Protein AF-A0A1F2X0T2-F1 (afdb_monomer)

pLDDT: mean 80.67, std 23.3, range [26.45, 98.81]

Sequence (272 aa):
MSLKKNIINKIPLIFIAILSIMTLLSLLFFAGCARGEATEEQPVISEQEDEEEITEEEPAEDEDEDKITGMEITGNINLLSGLEISDTVKNSRPLAIMVENSPDSRPQSGLIYADIVYEVVDEGGVTRYVVVYSSHEAEIIGPVRSARIYYAEIARGFDPIYTFWGTYPEGYDAIKTMDMDLLDGNSDAYVPYTSSGWRDTSRSNITEHTAFMSTFKLREDASKFEYSLEGGQSPLRFKIDAVDSDRGGISDIVINFSHDTYRADFEYDRAN

Secondary structure (DSSP, 8-state):
---PPP------HHHHHHHHHHHHHHGGGS-----------PPP------------PPPP--TTSSTTS-----S-B-TTT-SB--TTTTTBPPEEEEEE--GGGPSPBSGGG-SEEEEEE-GGG-EEEEEEESS---SSBBSB----HHHHHHHHTT--EEEES---HHHHHHHTTS--EEEESS-SSSS-B-TT-EE-TTS-SSGGG-EEB-HHHHHHHHHHTT--SB----PPP--PPPPTTTS-S--EEEEE-SSGGGEEEEE--TT-

Mean predicted aligned error: 14.36 Å

Foldseek 3Di:
DDDDDDDDDDDPPVVVVVVVVVVVVVVVVPPDDDDDDDDDDDDDDDDDDDDDDDDDDDDDPPPPPPVQPPDDPPALAALLQRDHADPVLSFFQKEWFKAADFLLLPPWFDQVQFSDWDWDADPPLGTIIGTIHRRGWGQKGHPFAEDALVSLVVVVLQLHAYEGAYYDPVRLVNSVPSPHNYEYCHDPPRHQYQPQWDFDCVSDVPRRSGIMGTRVSVLVSCVVVVHDRGDRRPGDDDDDDDDPVPDDPDFKDWDDRGDPSPIDIDGHDPVD

Nearest PDB structures (foldseek):
  2psb-assembly1_A  TM=8.371E-01  e=3.254E-15  Bacillus subtilis
  3wlf-assembly1_D  TM=5.546E-01  e=2.457E+00  Candida parapsilosis

Solvent-accessible surface area (backbone atoms only — not comparable to full-atom values): 16902 Å² total; per-residue (Å²): 140,82,81,91,82,84,85,77,85,76,76,57,70,66,60,58,51,52,52,54,50,57,57,56,57,64,63,66,76,78,77,80,89,80,91,74,92,76,84,83,80,76,86,80,84,76,91,73,92,74,95,74,87,83,76,87,75,80,78,79,79,80,88,70,81,72,81,84,73,80,73,78,85,83,72,48,60,36,46,75,68,69,42,81,41,56,81,90,35,68,54,35,29,20,36,26,35,27,26,58,54,51,73,88,43,59,81,62,41,41,67,92,39,41,60,44,77,46,80,43,79,45,87,94,51,43,45,33,32,47,35,30,27,46,73,43,75,27,81,45,34,24,21,31,22,53,57,48,67,70,57,50,57,61,42,53,67,40,52,24,47,37,34,29,37,40,59,55,75,70,45,52,63,54,54,73,71,66,81,64,51,58,34,22,54,63,48,66,87,85,48,53,54,36,83,62,43,49,72,46,64,90,74,30,93,51,72,78,44,15,28,33,36,26,51,65,48,49,53,57,48,38,50,77,71,70,47,74,62,56,48,40,74,60,68,61,90,80,79,80,82,72,55,81,89,74,52,76,90,80,48,65,52,74,46,77,78,60,47,80,86,51,50,44,78,46,73,62,64,89,92,113

Radius of gyration: 29.57 Å; Cα contacts (8 Å, |Δi|>4): 405; chains: 1; bounding box: 103×54×81 Å

Structure (mmCIF, N/CA/C/O backbone):
data_AF-A0A1F2X0T2-F1
#
_entry.id   AF-A0A1F2X0T2-F1
#
loop_
_atom_site.group_PDB
_atom_site.id
_atom_site.type_symbol
_atom_site.label_atom_id
_atom_site.label_alt_id
_atom_site.label_comp_id
_atom_site.label_asym_id
_atom_site.label_entity_id
_atom_site.label_seq_id
_atom_site.pdbx_PDB_ins_code
_atom_site.Cartn_x
_atom_site.Cartn_y
_atom_site.Cartn_z
_atom_site.occupancy
_atom_site.B_iso_or_equiv
_atom_site.auth_seq_id
_atom_site.auth_comp_id
_atom_site.auth_asym_id
_atom_site.auth_atom_id
_atom_site.pdbx_PDB_model_num
ATOM 1 N N . MET A 1 1 ? 44.930 -24.890 -58.082 1.00 43.84 1 MET A N 1
ATOM 2 C CA . MET A 1 1 ? 44.372 -24.050 -57.000 1.00 43.84 1 MET A CA 1
ATOM 3 C C . MET A 1 1 ? 42.856 -24.193 -57.074 1.00 43.84 1 MET A C 1
ATOM 5 O O . MET A 1 1 ? 42.260 -23.718 -58.028 1.00 43.84 1 MET A O 1
ATOM 9 N N . SER A 1 2 ? 42.287 -25.048 -56.221 1.00 39.19 2 SER A N 1
ATOM 10 C CA . SER A 1 2 ? 41.036 -25.783 -56.471 1.00 39.19 2 SER A CA 1
ATOM 11 C C . SER A 1 2 ? 39.889 -25.341 -55.549 1.00 39.19 2 SER A C 1
ATOM 13 O O . SER A 1 2 ? 40.045 -25.373 -54.335 1.00 39.19 2 SER A O 1
ATOM 15 N N . LEU A 1 3 ? 38.769 -24.968 -56.186 1.00 41.25 3 LEU A N 1
ATOM 16 C CA . LEU A 1 3 ? 37.349 -25.169 -55.835 1.00 41.25 3 LEU A CA 1
ATOM 17 C C . LEU A 1 3 ? 36.799 -24.713 -54.459 1.00 41.25 3 LEU A C 1
ATOM 19 O O . LEU A 1 3 ? 36.962 -25.372 -53.436 1.00 41.25 3 LEU A O 1
ATOM 23 N N . LYS A 1 4 ? 35.971 -23.651 -54.497 1.00 49.62 4 LYS A N 1
ATOM 24 C CA . LYS A 1 4 ? 34.949 -23.319 -53.484 1.00 49.62 4 LYS A CA 1
ATOM 25 C C . LYS A 1 4 ? 33.810 -24.355 -53.526 1.00 49.62 4 LYS A C 1
ATOM 27 O O . LYS A 1 4 ? 33.233 -24.583 -54.587 1.00 49.62 4 LYS A O 1
ATOM 32 N N . LYS A 1 5 ? 33.460 -24.946 -52.378 1.00 50.19 5 LYS A N 1
ATOM 33 C CA . LYS A 1 5 ? 32.256 -25.777 -52.187 1.00 50.19 5 LYS A CA 1
ATOM 34 C C . LYS A 1 5 ? 31.105 -24.912 -51.660 1.00 50.19 5 LYS A C 1
ATOM 36 O O . LYS A 1 5 ? 31.232 -24.311 -50.599 1.00 50.19 5 LYS A O 1
ATOM 41 N N . ASN A 1 6 ? 29.987 -24.902 -52.386 1.00 47.66 6 ASN A N 1
ATOM 42 C CA . ASN A 1 6 ? 28.695 -24.396 -51.921 1.00 47.66 6 ASN A CA 1
ATOM 43 C C . ASN A 1 6 ? 28.067 -25.414 -50.957 1.00 47.66 6 ASN A C 1
ATOM 45 O O . ASN A 1 6 ? 27.861 -26.569 -51.331 1.00 47.66 6 ASN A O 1
ATOM 49 N N . ILE A 1 7 ? 27.755 -24.988 -49.734 1.00 48.28 7 ILE A N 1
ATOM 50 C CA . ILE A 1 7 ? 26.991 -25.772 -48.757 1.00 48.28 7 ILE A CA 1
ATOM 51 C C . ILE A 1 7 ? 25.530 -25.333 -48.880 1.00 48.28 7 ILE A C 1
ATOM 53 O O . ILE A 1 7 ? 25.157 -24.252 -48.439 1.00 48.28 7 ILE A O 1
ATOM 57 N N . ILE A 1 8 ? 24.714 -26.163 -49.527 1.00 54.06 8 ILE A N 1
ATOM 58 C CA . ILE A 1 8 ? 23.254 -26.050 -49.510 1.00 54.06 8 ILE A CA 1
ATOM 59 C C . ILE A 1 8 ? 22.777 -26.868 -48.307 1.00 54.06 8 ILE A C 1
ATOM 61 O O . ILE A 1 8 ? 22.934 -28.091 -48.290 1.00 54.06 8 ILE A O 1
ATOM 65 N N . ASN A 1 9 ? 22.228 -26.194 -47.295 1.00 54.38 9 ASN A N 1
ATOM 66 C CA . ASN A 1 9 ? 21.614 -26.833 -46.134 1.00 54.38 9 ASN A CA 1
ATOM 67 C C . ASN A 1 9 ? 20.401 -27.656 -46.587 1.00 54.38 9 ASN A C 1
ATOM 69 O O . ASN A 1 9 ? 19.375 -27.111 -46.989 1.00 54.38 9 ASN A O 1
ATOM 73 N N . LYS A 1 10 ? 20.521 -28.984 -46.527 1.00 55.84 10 LYS A N 1
ATOM 74 C CA . LYS A 1 10 ? 19.389 -29.897 -46.692 1.00 55.84 10 LYS A CA 1
ATOM 75 C C . LYS A 1 10 ? 18.563 -29.861 -45.408 1.00 55.84 10 LYS A C 1
ATOM 77 O O . LYS A 1 10 ? 18.972 -30.434 -44.403 1.00 55.84 10 LYS A O 1
ATOM 82 N N . ILE A 1 11 ? 17.413 -29.193 -45.443 1.00 64.00 11 ILE A N 1
ATOM 83 C CA . ILE A 1 11 ? 16.387 -29.346 -44.405 1.00 64.00 11 ILE A CA 1
ATOM 84 C C . ILE A 1 11 ? 15.966 -30.827 -44.413 1.00 64.00 11 ILE A C 1
ATOM 86 O O . ILE A 1 11 ? 15.675 -31.361 -45.490 1.00 64.00 11 ILE A O 1
ATOM 90 N N . PRO A 1 12 ? 15.987 -31.532 -43.268 1.00 73.19 12 PRO A N 1
ATOM 91 C CA . PRO A 1 12 ? 15.666 -32.952 -43.243 1.00 73.19 12 PRO A CA 1
ATOM 92 C C . PRO A 1 12 ? 14.203 -33.147 -43.656 1.00 73.19 12 PRO A C 1
ATOM 94 O O . PRO A 1 12 ? 13.321 -32.479 -43.123 1.00 73.19 12 PRO A O 1
ATOM 97 N N . LEU A 1 13 ? 13.934 -34.078 -44.582 1.00 60.44 13 LEU A N 1
ATOM 98 C CA . LEU A 1 13 ? 12.580 -34.407 -45.071 1.00 60.44 13 LEU A CA 1
ATOM 99 C C . LEU A 1 13 ? 11.571 -34.663 -43.932 1.00 60.44 13 LEU A C 1
ATOM 101 O O . LEU A 1 13 ? 10.377 -34.433 -44.096 1.00 60.44 13 LEU A O 1
ATOM 105 N N . ILE A 1 14 ? 12.066 -35.091 -42.769 1.00 64.44 14 ILE A N 1
ATOM 106 C CA . ILE A 1 14 ? 11.301 -35.318 -41.539 1.00 64.44 14 ILE A CA 1
ATOM 107 C C . ILE A 1 14 ? 10.679 -34.014 -41.006 1.00 64.44 14 ILE A C 1
ATOM 109 O O . ILE A 1 14 ? 9.537 -34.025 -40.562 1.00 64.44 14 ILE A O 1
ATOM 113 N N . PHE A 1 15 ? 11.374 -32.877 -41.104 1.00 68.25 15 PHE A N 1
ATOM 114 C CA . PHE A 1 15 ? 10.861 -31.578 -40.647 1.00 68.25 15 PHE A CA 1
ATOM 115 C C . PHE A 1 15 ? 9.724 -31.060 -41.534 1.00 68.25 15 PHE A C 1
ATOM 117 O O . PHE A 1 15 ? 8.742 -30.524 -41.028 1.00 68.25 15 PHE A O 1
ATOM 124 N N . ILE A 1 16 ? 9.829 -31.269 -42.851 1.00 70.81 16 ILE A N 1
ATOM 125 C CA . ILE A 1 16 ? 8.767 -30.916 -43.803 1.00 70.81 16 ILE A CA 1
ATOM 126 C C . ILE A 1 16 ? 7.543 -31.807 -43.565 1.00 70.81 16 ILE A C 1
ATOM 128 O O . ILE A 1 16 ? 6.433 -31.289 -43.515 1.00 70.81 16 ILE A O 1
ATOM 132 N N . ALA A 1 17 ? 7.747 -33.108 -43.323 1.00 68.88 17 ALA A N 1
ATOM 133 C CA . ALA A 1 17 ? 6.671 -34.051 -43.017 1.00 68.88 17 ALA A CA 1
ATOM 134 C C . ALA A 1 17 ? 5.911 -33.687 -41.725 1.00 68.88 17 ALA A C 1
ATOM 136 O O . ALA A 1 17 ? 4.679 -33.690 -41.716 1.00 68.88 17 ALA A O 1
ATOM 137 N N . ILE A 1 18 ? 6.624 -33.307 -40.657 1.00 73.44 18 ILE A N 1
ATOM 138 C CA . ILE A 1 18 ? 6.021 -32.881 -39.381 1.00 73.44 18 ILE A CA 1
ATOM 139 C C . ILE A 1 18 ? 5.239 -31.570 -39.549 1.00 73.44 18 ILE A C 1
ATOM 141 O O . ILE A 1 18 ? 4.117 -31.460 -39.054 1.00 73.44 18 ILE A O 1
ATOM 145 N N . LEU A 1 19 ? 5.776 -30.606 -40.306 1.00 71.94 19 LEU A N 1
ATOM 146 C CA . LEU A 1 19 ? 5.095 -29.337 -40.578 1.00 71.94 19 LEU A CA 1
ATOM 147 C C . LEU A 1 19 ? 3.825 -29.536 -41.425 1.00 71.94 19 LEU A C 1
ATOM 149 O O . LEU A 1 19 ? 2.807 -28.891 -41.169 1.00 71.94 19 LEU A O 1
ATOM 153 N N . SER A 1 20 ? 3.844 -30.474 -42.381 1.00 67.31 20 SER A N 1
ATOM 154 C CA . SER A 1 20 ? 2.657 -30.850 -43.163 1.00 67.31 20 SER A CA 1
ATOM 155 C C . SER A 1 20 ? 1.602 -31.612 -42.350 1.00 67.31 20 SER A C 1
ATOM 157 O O . SER A 1 20 ? 0.415 -31.459 -42.612 1.00 67.31 20 SER A O 1
ATOM 159 N N . ILE A 1 21 ? 1.993 -32.387 -41.332 1.00 73.44 21 ILE A N 1
ATOM 160 C CA . ILE A 1 21 ? 1.041 -33.074 -40.441 1.00 73.44 21 ILE A CA 1
ATOM 161 C C . ILE A 1 21 ? 0.392 -32.079 -39.469 1.00 73.44 21 ILE A C 1
ATOM 163 O O . ILE A 1 21 ? -0.818 -32.131 -39.272 1.00 73.44 21 ILE A O 1
ATOM 167 N N . MET A 1 22 ? 1.156 -31.129 -38.915 1.00 69.12 22 MET A N 1
ATOM 168 C CA . MET A 1 22 ? 0.617 -30.093 -38.021 1.00 69.12 22 MET A CA 1
ATOM 169 C C . MET A 1 22 ? -0.342 -29.128 -38.733 1.00 69.12 22 MET A C 1
ATOM 171 O O . MET A 1 22 ? -1.340 -28.722 -38.145 1.00 69.12 22 MET A O 1
ATOM 175 N N . THR A 1 23 ? -0.086 -28.805 -40.005 1.00 64.62 23 THR A N 1
ATOM 176 C CA . THR A 1 23 ? -0.992 -27.973 -40.822 1.00 64.62 23 THR A CA 1
ATOM 177 C C . THR A 1 23 ? -2.239 -28.724 -41.295 1.00 64.62 23 THR A C 1
ATOM 179 O O . THR A 1 23 ? -3.288 -28.112 -41.465 1.00 64.62 23 THR A O 1
ATOM 182 N N . LEU A 1 24 ? -2.176 -30.051 -41.452 1.00 55.44 24 LEU A N 1
ATOM 183 C CA . LEU A 1 24 ? -3.356 -30.871 -41.748 1.00 55.44 24 LEU A CA 1
ATOM 184 C C . LEU A 1 24 ? -4.241 -31.087 -40.503 1.00 55.44 24 LEU A C 1
ATOM 186 O O . LEU A 1 24 ? -5.458 -31.198 -40.628 1.00 55.44 24 LEU A O 1
ATOM 190 N N . LEU A 1 25 ? -3.647 -31.093 -39.302 1.00 56.53 25 LEU A N 1
ATOM 191 C CA . LEU A 1 25 ? -4.368 -31.221 -38.029 1.00 56.53 25 LEU A CA 1
ATOM 192 C C . LEU A 1 25 ? -5.123 -29.938 -37.637 1.00 56.53 25 LEU A C 1
ATOM 194 O O . LEU A 1 25 ? -6.190 -30.022 -37.035 1.00 56.53 25 LEU A O 1
ATOM 198 N N . SER A 1 26 ? -4.620 -28.757 -38.012 1.00 54.53 26 SER A N 1
ATOM 199 C CA . SER A 1 26 ? -5.305 -27.477 -37.769 1.00 54.53 26 SER A CA 1
ATOM 200 C C . SER A 1 26 ? -6.502 -27.236 -38.700 1.00 54.53 26 SER A C 1
ATOM 202 O O . SER A 1 26 ? -7.411 -26.487 -38.348 1.00 54.53 26 SER A O 1
ATOM 204 N N . LEU A 1 27 ? -6.564 -27.920 -39.848 1.00 46.97 27 LEU A N 1
ATOM 205 C CA . LEU A 1 27 ? -7.701 -27.870 -40.779 1.00 46.97 27 LEU A CA 1
ATOM 206 C C . LEU A 1 27 ? -8.882 -28.766 -40.356 1.00 46.97 27 LEU A C 1
ATOM 208 O O . LEU A 1 27 ? -9.981 -28.615 -40.886 1.00 46.97 27 LEU A O 1
ATOM 212 N N . LEU A 1 28 ? -8.691 -29.657 -39.377 1.00 49.72 28 LEU A N 1
ATOM 213 C CA . LEU A 1 28 ? -9.733 -30.558 -38.864 1.00 49.72 28 LEU A CA 1
ATOM 214 C C . LEU A 1 28 ? -10.583 -29.954 -37.728 1.00 49.72 28 LEU A C 1
ATOM 216 O O . LEU A 1 28 ? -11.528 -30.598 -37.283 1.00 49.72 28 LEU A O 1
ATOM 220 N N . PHE A 1 29 ? -10.315 -28.712 -37.302 1.00 44.38 29 PHE A N 1
ATOM 221 C CA . PHE A 1 29 ? -11.111 -28.007 -36.281 1.00 44.38 29 PHE A CA 1
ATOM 222 C C . PHE A 1 29 ? -12.195 -27.064 -36.840 1.00 44.38 29 PHE A C 1
ATOM 224 O O . PHE A 1 29 ? -12.979 -26.528 -36.064 1.00 44.38 29 PHE A O 1
ATOM 231 N N . PHE A 1 30 ? -12.300 -26.891 -38.165 1.00 45.72 30 PHE A N 1
ATOM 232 C CA . PHE A 1 30 ? -13.285 -25.986 -38.792 1.00 45.72 30 PHE A CA 1
ATOM 233 C C . PHE A 1 30 ? -14.406 -26.682 -39.586 1.00 45.72 30 PHE A C 1
ATOM 235 O O . PHE A 1 30 ? -15.171 -26.021 -40.284 1.00 45.72 30 PHE A O 1
ATOM 242 N N . ALA A 1 31 ? -14.567 -28.002 -39.454 1.00 48.19 31 ALA A N 1
ATOM 243 C CA . ALA A 1 31 ? -15.664 -28.745 -40.077 1.00 48.19 31 ALA A CA 1
ATOM 244 C C . ALA A 1 31 ? -16.554 -29.410 -39.015 1.00 48.19 31 ALA A C 1
ATOM 246 O O . ALA A 1 31 ? -16.466 -30.607 -38.760 1.00 48.19 31 ALA A O 1
ATOM 247 N N . GLY A 1 32 ? -17.426 -28.605 -38.406 1.00 33.75 32 GLY A N 1
ATOM 248 C CA . GLY A 1 32 ? -18.469 -29.050 -37.484 1.00 33.75 32 GLY A CA 1
ATOM 249 C C . GLY A 1 32 ? -19.701 -28.154 -37.583 1.00 33.75 32 GLY A C 1
ATOM 250 O O . GLY A 1 32 ? -19.948 -27.338 -36.705 1.00 33.75 32 GLY A O 1
ATOM 251 N N . CYS A 1 33 ? -20.459 -28.275 -38.675 1.00 43.44 33 CYS A N 1
ATOM 252 C CA . CYS A 1 33 ? -21.804 -27.711 -38.784 1.00 43.44 33 CYS A CA 1
ATOM 253 C C . CYS A 1 33 ? -22.820 -28.616 -38.074 1.00 43.44 33 CYS A C 1
ATOM 255 O O . CYS A 1 33 ? -22.911 -29.791 -38.418 1.00 43.44 33 CYS A O 1
ATOM 257 N N . ALA A 1 34 ? -23.681 -28.051 -37.225 1.00 32.31 34 ALA A N 1
ATOM 258 C CA . ALA A 1 34 ? -25.088 -28.446 -37.159 1.00 32.31 34 ALA A CA 1
ATOM 259 C C . ALA A 1 34 ? -25.936 -27.290 -36.609 1.00 32.31 34 ALA A C 1
ATOM 261 O O . ALA A 1 34 ? -25.750 -26.804 -35.500 1.00 32.31 34 ALA A O 1
ATOM 262 N N . ARG A 1 35 ? -26.840 -26.852 -37.477 1.00 33.16 35 ARG A N 1
ATOM 263 C CA . ARG A 1 35 ? -27.834 -25.789 -37.369 1.00 33.16 35 ARG A CA 1
ATOM 264 C C . ARG A 1 35 ? -28.913 -26.196 -36.357 1.00 33.16 35 ARG A C 1
ATOM 266 O O . ARG A 1 35 ? -29.601 -27.184 -36.587 1.00 33.16 35 ARG A O 1
ATOM 273 N N . GLY A 1 36 ? -29.050 -25.442 -35.270 1.00 29.22 36 GLY A N 1
ATOM 274 C CA . GLY A 1 36 ? -30.227 -25.453 -34.403 1.00 29.22 36 GLY A CA 1
ATOM 275 C C . GLY A 1 36 ? -30.922 -24.105 -34.541 1.00 29.22 36 GLY A C 1
ATOM 276 O O . GLY A 1 36 ? -30.330 -23.082 -34.210 1.00 29.22 36 GLY A O 1
ATOM 277 N N . GLU A 1 37 ? -32.126 -24.096 -35.107 1.00 32.06 37 GLU A N 1
ATOM 278 C CA . GLU A 1 37 ? -33.008 -22.929 -35.092 1.00 32.06 37 GLU A CA 1
ATOM 279 C C . GLU A 1 37 ? -33.404 -22.645 -33.639 1.00 32.06 37 GLU A C 1
ATOM 281 O O . GLU A 1 37 ? -34.042 -23.475 -32.994 1.00 32.06 37 GLU A O 1
ATOM 286 N N . ALA A 1 38 ? -32.989 -21.491 -33.122 1.00 29.42 38 ALA A N 1
ATOM 287 C CA . ALA A 1 38 ? -33.529 -20.914 -31.903 1.00 29.42 38 ALA A CA 1
ATOM 288 C C . ALA A 1 38 ? -34.491 -19.803 -32.327 1.00 29.42 38 ALA A C 1
ATOM 290 O O . ALA A 1 38 ? -34.088 -18.808 -32.927 1.00 29.42 38 ALA A O 1
ATOM 291 N N . THR A 1 39 ? -35.774 -20.039 -32.086 1.00 26.45 39 THR A N 1
ATOM 292 C CA . THR A 1 39 ? -36.869 -19.097 -32.285 1.00 26.45 39 THR A CA 1
ATOM 293 C C . THR A 1 39 ? -36.665 -17.898 -31.356 1.00 26.45 39 THR A C 1
ATOM 295 O O . THR A 1 39 ? -36.673 -18.059 -30.138 1.00 26.45 39 THR A O 1
ATOM 298 N N . GLU A 1 40 ? -36.464 -16.704 -31.914 1.00 35.91 40 GLU A N 1
ATOM 299 C CA . GLU A 1 40 ? -36.608 -15.449 -31.171 1.00 35.91 40 GLU A CA 1
ATOM 300 C C . GLU A 1 40 ? -38.105 -15.163 -31.003 1.00 35.91 40 GLU A C 1
ATOM 302 O O . GLU A 1 40 ? -38.780 -14.752 -31.947 1.00 35.91 40 GLU A O 1
ATOM 307 N N . GLU A 1 41 ? -38.637 -15.390 -29.804 1.00 31.42 41 GLU A N 1
ATOM 308 C CA . GLU A 1 41 ? -39.898 -14.781 -29.385 1.00 31.42 41 GLU A CA 1
ATOM 309 C C . GLU A 1 41 ? -39.585 -13.429 -28.734 1.00 31.42 41 GLU A C 1
ATOM 311 O O . GLU A 1 41 ? -39.069 -13.352 -27.619 1.00 31.42 41 GLU A O 1
ATOM 316 N N . GLN A 1 42 ? -39.885 -12.345 -29.451 1.00 36.91 42 GLN A N 1
ATOM 317 C CA . GLN A 1 42 ? -40.064 -11.029 -28.841 1.00 36.91 42 GLN A CA 1
ATOM 318 C C . GLN A 1 42 ? -41.382 -11.027 -28.053 1.00 36.91 42 GLN A C 1
ATOM 320 O O . GLN A 1 42 ? -42.406 -11.424 -28.618 1.00 36.91 42 GLN A O 1
ATOM 325 N N . PRO A 1 43 ? -41.426 -10.537 -26.802 1.00 29.69 43 PRO A N 1
ATOM 326 C CA . PRO A 1 43 ? -42.699 -10.312 -26.148 1.00 29.69 43 PRO A CA 1
ATOM 327 C C . PRO A 1 43 ? -43.336 -9.043 -26.727 1.00 29.69 43 PRO A C 1
ATOM 329 O O . PRO A 1 43 ? -42.789 -7.942 -26.646 1.00 29.69 43 PRO A O 1
ATOM 332 N N . VAL A 1 44 ? -44.507 -9.226 -27.332 1.00 31.42 44 VAL A N 1
ATOM 333 C CA . VAL A 1 44 ? -45.449 -8.163 -27.690 1.00 31.42 44 VAL A CA 1
ATOM 334 C C . VAL A 1 44 ? -46.087 -7.664 -26.396 1.00 31.42 44 VAL A C 1
ATOM 336 O O . VAL A 1 44 ? -46.760 -8.428 -25.708 1.00 31.42 44 VAL A O 1
ATOM 339 N N . ILE A 1 45 ? -45.881 -6.391 -26.062 1.00 29.30 45 ILE A N 1
ATOM 340 C CA . ILE A 1 45 ? -46.630 -5.718 -24.997 1.00 29.30 45 ILE A CA 1
ATOM 341 C C . ILE A 1 45 ? -47.950 -5.243 -25.611 1.00 29.30 45 ILE A C 1
ATOM 343 O O . ILE A 1 45 ? -47.957 -4.403 -26.510 1.00 29.30 45 ILE A O 1
ATOM 347 N N . SER A 1 46 ? -49.058 -5.829 -25.157 1.00 30.17 46 SER A N 1
ATOM 348 C CA . SER A 1 46 ? -50.409 -5.325 -25.393 1.00 30.17 46 SER A CA 1
ATOM 349 C C . SER A 1 46 ? -50.743 -4.280 -24.334 1.00 30.17 46 SER A C 1
ATOM 351 O O . SER A 1 46 ? -50.718 -4.589 -23.143 1.00 30.17 46 SER A O 1
ATOM 353 N N . GLU A 1 47 ? -51.083 -3.069 -24.759 1.00 36.78 47 GLU A N 1
ATOM 354 C CA . GLU A 1 47 ? -51.715 -2.074 -23.895 1.00 36.78 47 GLU A CA 1
ATOM 355 C C . GLU A 1 47 ? -53.144 -2.540 -23.574 1.00 36.78 47 GLU A C 1
ATOM 357 O O . GLU A 1 47 ? -53.999 -2.621 -24.459 1.00 36.78 47 GLU A O 1
ATOM 362 N N . GLN A 1 48 ? -53.390 -2.885 -22.311 1.00 29.95 48 GLN A N 1
ATOM 363 C CA . GLN A 1 48 ? -54.722 -2.859 -21.718 1.00 29.95 48 GLN A CA 1
ATOM 364 C C . GLN A 1 48 ? -54.688 -1.827 -20.593 1.00 29.95 48 GLN A C 1
ATOM 366 O O . GLN A 1 48 ? -53.957 -1.983 -19.618 1.00 29.95 48 GLN A O 1
ATOM 371 N N . GLU A 1 49 ? -55.440 -0.748 -20.795 1.00 38.84 49 GLU A N 1
ATOM 372 C CA . GLU A 1 49 ? -55.863 0.166 -19.740 1.00 38.84 49 GLU A CA 1
ATOM 373 C C . GLU A 1 49 ? -56.873 -0.577 -18.863 1.00 38.84 49 GLU A C 1
ATOM 375 O O . GLU A 1 49 ? -57.972 -0.882 -19.321 1.00 38.84 49 GLU A O 1
ATOM 380 N N . ASP A 1 50 ? -56.496 -0.854 -17.618 1.00 29.80 50 ASP A N 1
ATOM 381 C CA . ASP A 1 50 ? -57.443 -1.099 -16.538 1.00 29.80 50 ASP A CA 1
ATOM 382 C C . ASP A 1 50 ? -57.205 -0.009 -15.485 1.00 29.80 50 ASP A C 1
ATOM 384 O O . ASP A 1 50 ? -56.146 0.078 -14.860 1.00 29.80 50 ASP A O 1
ATOM 388 N N . GLU A 1 51 ? -58.187 0.886 -15.372 1.00 43.12 51 GLU A N 1
ATOM 389 C CA . GLU A 1 51 ? -58.309 1.866 -14.298 1.00 43.12 51 GLU A CA 1
ATOM 390 C C . GLU A 1 51 ? -58.565 1.118 -12.981 1.00 43.12 51 GLU A C 1
ATOM 392 O O . GLU A 1 51 ? -59.655 0.583 -12.776 1.00 43.12 51 GLU A O 1
ATOM 397 N N . GLU A 1 52 ? -57.591 1.117 -12.068 1.00 33.97 52 GLU A N 1
ATOM 398 C CA . GLU A 1 52 ? -57.842 0.844 -10.651 1.00 33.97 52 GLU A CA 1
ATOM 399 C C . GLU A 1 52 ? -57.490 2.062 -9.787 1.00 33.97 52 GLU A C 1
ATOM 401 O O . GLU A 1 52 ? -56.466 2.730 -9.931 1.00 33.97 52 GLU A O 1
ATOM 406 N N . GLU A 1 53 ? -58.451 2.356 -8.923 1.00 35.47 53 GLU A N 1
ATOM 407 C CA . GLU A 1 53 ? -58.628 3.490 -8.030 1.00 35.47 53 GLU A CA 1
ATOM 408 C C . GLU A 1 53 ? -57.496 3.588 -6.990 1.00 35.47 53 GLU A C 1
ATOM 410 O O . GLU A 1 53 ? -57.305 2.695 -6.166 1.00 35.47 53 GLU A O 1
ATOM 415 N N . ILE A 1 54 ? -56.741 4.692 -7.016 1.00 29.72 54 ILE A N 1
ATOM 416 C CA . ILE A 1 54 ? -55.698 4.994 -6.027 1.00 29.72 54 ILE A CA 1
ATOM 417 C C . ILE A 1 54 ? -56.375 5.512 -4.752 1.00 29.72 54 ILE A C 1
ATOM 419 O O . ILE A 1 54 ? -56.801 6.664 -4.686 1.00 29.72 54 ILE A O 1
ATOM 423 N N . THR A 1 55 ? -56.444 4.675 -3.720 1.00 31.77 55 THR A N 1
ATOM 424 C CA . THR A 1 55 ? -56.526 5.144 -2.332 1.00 31.77 55 THR A CA 1
ATOM 425 C C . THR A 1 55 ? -55.162 5.690 -1.917 1.00 31.77 55 THR A C 1
ATOM 427 O O . THR A 1 55 ? -54.191 4.939 -1.856 1.00 31.77 55 THR A O 1
ATOM 430 N N . GLU A 1 56 ? -55.089 6.997 -1.655 1.00 36.81 56 GLU A N 1
ATOM 431 C CA . GLU A 1 56 ? -53.946 7.652 -1.008 1.00 36.81 56 GLU A CA 1
ATOM 432 C C . GLU A 1 56 ? -53.735 7.052 0.392 1.00 36.81 56 GLU A C 1
ATOM 434 O O . GLU A 1 56 ? -54.501 7.326 1.317 1.00 36.81 56 GLU A O 1
ATOM 439 N N . GLU A 1 57 ? -52.697 6.232 0.557 1.00 41.28 57 GLU A N 1
ATOM 440 C CA . GLU A 1 57 ? -52.073 6.026 1.863 1.00 41.28 57 GLU A CA 1
ATOM 441 C C . GLU A 1 57 ? -51.011 7.117 2.048 1.00 41.28 57 GLU A C 1
ATOM 443 O O . GLU A 1 57 ? -50.101 7.265 1.228 1.00 41.28 57 GLU A O 1
ATOM 448 N N . GLU A 1 58 ? -51.167 7.921 3.104 1.00 42.34 58 GLU A N 1
ATOM 449 C CA . GLU A 1 58 ? -50.168 8.907 3.520 1.00 42.34 58 GLU A CA 1
ATOM 450 C C . GLU A 1 58 ? -48.820 8.217 3.789 1.00 42.34 58 GLU A C 1
ATOM 452 O O . GLU A 1 58 ? -48.791 7.147 4.407 1.00 42.34 58 GLU A O 1
ATOM 457 N N . PRO A 1 59 ? -47.690 8.813 3.373 1.00 36.16 59 PRO A N 1
ATOM 458 C CA . PRO A 1 59 ? -46.388 8.275 3.718 1.00 36.16 59 PRO A CA 1
ATOM 459 C C . PRO A 1 59 ? -46.178 8.436 5.226 1.00 36.16 59 PRO A C 1
ATOM 461 O O . PRO A 1 59 ? -46.302 9.533 5.770 1.00 36.16 59 PRO A O 1
ATOM 464 N N . ALA A 1 60 ? -45.855 7.332 5.898 1.00 38.75 60 ALA A N 1
ATOM 465 C CA . ALA A 1 60 ? -45.322 7.377 7.249 1.00 38.75 60 ALA A CA 1
ATOM 466 C C . ALA A 1 60 ? -44.037 8.217 7.232 1.00 38.75 60 ALA A C 1
ATOM 468 O O . ALA A 1 60 ? -43.106 7.919 6.485 1.00 38.75 60 ALA A O 1
ATOM 469 N N . GLU A 1 61 ? -44.020 9.291 8.018 1.00 36.62 61 GLU A N 1
ATOM 470 C CA . GLU A 1 61 ? -42.837 10.112 8.247 1.00 36.62 61 GLU A CA 1
ATOM 471 C C . GLU A 1 61 ? -41.739 9.246 8.887 1.00 36.62 61 GLU A C 1
ATOM 473 O O . GLU A 1 61 ? -41.847 8.827 10.041 1.00 36.62 61 GLU A O 1
ATOM 478 N N . ASP A 1 62 ? -40.676 8.969 8.129 1.00 39.09 62 ASP A N 1
ATOM 479 C CA . ASP A 1 62 ? -39.414 8.441 8.647 1.00 39.09 62 ASP A CA 1
ATOM 480 C C . ASP A 1 62 ? -38.726 9.536 9.492 1.00 39.09 62 ASP A C 1
ATOM 482 O 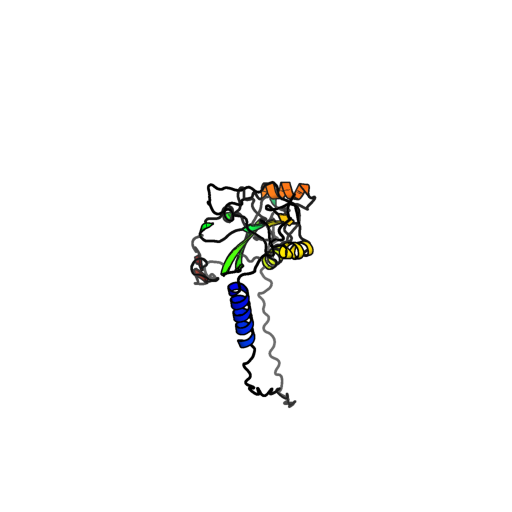O . ASP A 1 62 ? -37.843 10.259 9.034 1.00 39.09 62 ASP A O 1
ATOM 486 N N . GLU A 1 63 ? -39.150 9.698 10.749 1.00 38.09 63 GLU A N 1
ATOM 487 C CA . GLU A 1 63 ? -38.648 10.721 11.688 1.00 38.09 63 GLU A CA 1
ATOM 488 C C . GLU A 1 63 ? -37.246 10.438 12.291 1.00 38.09 63 GLU A C 1
ATOM 490 O O . GLU A 1 63 ? -36.871 11.048 13.298 1.00 38.09 63 GLU A O 1
ATOM 495 N N . ASP A 1 64 ? -36.429 9.548 11.717 1.00 40.59 64 ASP A N 1
ATOM 496 C CA . ASP A 1 64 ? -35.164 9.131 12.354 1.00 40.59 64 ASP A CA 1
ATOM 497 C C . ASP A 1 64 ? -33.908 9.126 11.454 1.00 40.59 64 ASP A C 1
ATOM 499 O O . ASP A 1 64 ? -32.860 8.644 11.887 1.00 40.59 64 ASP A O 1
ATOM 503 N N . GLU A 1 65 ? -33.923 9.733 10.259 1.00 39.31 65 GLU A N 1
ATOM 504 C CA . GLU A 1 65 ? -32.688 9.881 9.452 1.00 39.31 65 GLU A CA 1
ATOM 505 C C . GLU A 1 65 ? -31.784 11.062 9.877 1.00 39.31 65 GLU A C 1
ATOM 507 O O . GLU A 1 65 ? -30.576 11.037 9.636 1.00 39.31 65 GLU A O 1
ATOM 512 N N . ASP A 1 66 ? -32.306 12.059 10.604 1.00 36.75 66 ASP A N 1
ATOM 513 C CA . ASP A 1 66 ? -31.579 13.318 10.860 1.00 36.75 66 ASP A CA 1
ATOM 514 C C . ASP A 1 66 ? -30.856 13.423 12.221 1.00 36.75 66 ASP A C 1
ATOM 516 O O . ASP A 1 66 ? -30.175 14.418 12.492 1.00 36.75 66 ASP A O 1
ATOM 520 N N . LYS A 1 67 ? -30.914 12.408 13.097 1.00 35.53 67 LYS A N 1
ATOM 521 C CA . LYS A 1 67 ? -30.333 12.504 14.460 1.00 35.53 67 LYS A CA 1
ATOM 522 C C . LYS A 1 67 ? -28.829 12.214 14.585 1.00 35.53 67 LYS A C 1
ATOM 524 O O . LYS A 1 67 ? -28.302 12.310 15.693 1.00 35.53 67 LYS A O 1
ATOM 529 N N . ILE A 1 68 ? -28.100 11.948 13.496 1.00 42.62 68 ILE A N 1
ATOM 530 C CA . ILE A 1 68 ? -26.618 11.825 13.517 1.00 42.62 68 ILE A CA 1
ATOM 531 C C . ILE A 1 68 ? -25.927 13.050 12.881 1.00 42.62 68 ILE A C 1
ATOM 533 O O . ILE A 1 68 ? -24.798 12.973 12.412 1.00 42.62 68 ILE A O 1
ATOM 537 N N . THR A 1 69 ? -26.574 14.217 12.851 1.00 40.97 69 THR A N 1
ATOM 538 C CA . THR A 1 69 ? -25.993 15.438 12.246 1.00 40.97 69 THR A CA 1
ATOM 539 C C . THR A 1 69 ? -25.454 16.451 13.267 1.00 40.97 69 THR A C 1
ATOM 541 O O . THR A 1 69 ? -24.966 17.513 12.893 1.00 40.97 69 THR A O 1
ATOM 544 N N . GLY A 1 70 ? -25.503 16.133 14.566 1.00 37.66 70 GLY A N 1
ATOM 545 C CA . GLY A 1 70 ? -25.269 17.104 15.644 1.00 37.66 70 GLY A CA 1
ATOM 546 C C . GLY A 1 70 ? -23.918 17.057 16.363 1.00 37.66 70 GLY A C 1
ATOM 547 O O . GLY A 1 70 ? -23.745 17.804 17.324 1.00 37.66 70 GLY A O 1
ATOM 548 N N . MET A 1 71 ? -22.974 16.198 15.970 1.00 41.25 71 MET A N 1
ATOM 549 C CA . MET A 1 71 ? -21.621 16.240 16.536 1.00 41.25 71 MET A CA 1
ATOM 550 C C . MET A 1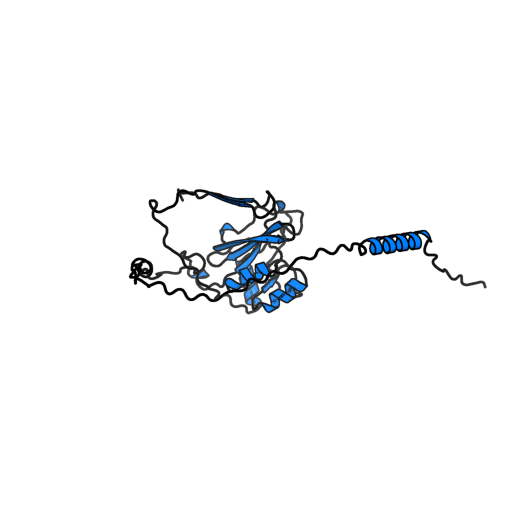 71 ? -20.713 17.019 15.589 1.00 41.25 71 MET A C 1
ATOM 552 O O . MET A 1 71 ? -20.344 16.520 14.528 1.00 41.25 71 MET A O 1
ATOM 556 N N . GLU A 1 72 ? -20.359 18.253 15.966 1.00 43.31 72 GLU A N 1
ATOM 557 C CA . GLU A 1 72 ? -19.209 18.915 15.352 1.00 43.31 72 GLU A CA 1
ATOM 558 C C . GLU A 1 72 ? -18.011 17.972 15.481 1.00 43.31 72 GLU A C 1
ATOM 560 O O . GLU A 1 72 ? -17.679 17.523 16.579 1.00 43.31 72 GLU A O 1
ATOM 565 N N . ILE A 1 73 ? -17.366 17.662 14.358 1.00 52.03 73 ILE A N 1
ATOM 566 C CA . ILE A 1 73 ? -16.085 16.966 14.363 1.00 52.03 73 ILE A CA 1
ATOM 567 C C . ILE A 1 73 ? -15.059 17.931 14.972 1.00 52.03 73 ILE A C 1
ATOM 569 O O . ILE A 1 73 ? -14.447 18.742 14.281 1.00 52.03 73 ILE A O 1
ATOM 573 N N . THR A 1 74 ? -14.916 17.897 16.295 1.00 53.53 74 THR A N 1
ATOM 574 C CA . THR A 1 74 ? -13.924 18.689 17.018 1.00 53.53 74 THR A CA 1
ATOM 575 C C . THR A 1 74 ? -12.632 17.886 17.100 1.00 53.53 74 THR A C 1
ATOM 577 O O . THR A 1 74 ? -12.554 16.927 17.862 1.00 53.53 74 THR A O 1
ATOM 580 N N . GLY A 1 75 ? -11.621 18.259 16.317 1.00 65.69 75 GLY A N 1
ATOM 581 C CA . GLY A 1 75 ? -10.303 17.622 16.359 1.00 65.69 75 GLY A CA 1
ATOM 582 C C . GLY A 1 75 ? -9.698 17.393 14.980 1.00 65.69 75 GLY A C 1
ATOM 583 O O . GLY A 1 75 ? -10.235 17.818 13.956 1.00 65.69 75 GLY A O 1
ATOM 584 N N . ASN A 1 76 ? -8.548 16.729 14.958 1.00 84.50 76 ASN A N 1
ATOM 585 C CA . ASN A 1 76 ? -7.919 16.269 13.729 1.00 84.50 76 ASN A CA 1
ATOM 586 C C . ASN A 1 76 ? -8.418 14.855 13.451 1.00 84.50 76 ASN A C 1
ATOM 588 O O . ASN A 1 76 ? -7.860 13.902 13.976 1.00 84.50 76 ASN A O 1
ATOM 592 N N . ILE A 1 77 ? -9.489 14.724 12.675 1.00 87.50 77 ILE A N 1
ATOM 593 C CA . ILE A 1 77 ? -10.034 13.420 12.293 1.00 87.50 77 ILE A CA 1
ATOM 594 C C . ILE A 1 77 ? -9.585 13.074 10.877 1.00 87.50 77 ILE A C 1
ATOM 596 O O . ILE A 1 77 ? -9.620 13.921 9.984 1.00 87.50 77 ILE A O 1
ATOM 600 N N . ASN A 1 78 ? -9.167 11.828 10.675 1.00 88.81 78 ASN A N 1
ATOM 601 C CA . ASN A 1 78 ? -8.851 11.303 9.357 1.00 88.81 78 ASN A CA 1
ATOM 602 C C . ASN A 1 78 ? -10.131 11.011 8.564 1.00 88.81 78 ASN A C 1
ATOM 604 O O . ASN A 1 78 ? -11.036 10.341 9.061 1.00 88.81 78 ASN A O 1
ATOM 608 N N . LEU A 1 79 ? -10.199 11.460 7.311 1.00 88.44 79 LEU A N 1
ATOM 609 C CA . LEU A 1 79 ? -11.408 11.319 6.494 1.00 88.44 79 LEU A CA 1
ATOM 610 C C . LEU A 1 79 ? -11.583 9.919 5.875 1.00 88.44 79 LEU A C 1
ATOM 612 O O . LEU A 1 79 ? -12.645 9.632 5.327 1.00 88.44 79 LEU A O 1
ATOM 616 N N . LEU A 1 80 ? -10.581 9.041 5.988 1.00 89.12 80 LEU A N 1
ATOM 617 C CA . LEU A 1 80 ? -10.609 7.649 5.526 1.00 89.12 80 LEU A CA 1
ATOM 618 C C . LEU A 1 80 ? -10.842 6.630 6.647 1.00 89.12 80 LEU A C 1
ATOM 620 O O . LEU A 1 80 ? -11.303 5.532 6.350 1.00 89.12 80 LEU A O 1
ATOM 624 N N . SER A 1 81 ? -10.560 6.968 7.909 1.00 88.50 81 SER A N 1
ATOM 625 C CA . SER A 1 81 ? -10.776 6.060 9.051 1.00 88.50 81 SER A CA 1
ATOM 626 C C . SER A 1 81 ? -11.796 6.561 10.075 1.00 88.50 81 SER A C 1
ATOM 628 O O . SER A 1 81 ? -12.314 5.763 10.851 1.00 88.50 81 SER A O 1
ATOM 630 N N . GLY A 1 82 ? -12.096 7.863 10.101 1.00 88.69 82 GLY A N 1
ATOM 631 C CA . GLY A 1 82 ? -12.969 8.462 11.114 1.00 88.69 82 GLY A CA 1
ATOM 632 C C . GLY A 1 82 ? -12.327 8.546 12.503 1.00 88.69 82 GLY A C 1
ATOM 633 O O . GLY A 1 82 ? -12.997 8.924 13.462 1.00 88.69 82 GLY A O 1
ATOM 634 N N . LEU A 1 83 ? -11.037 8.216 12.616 1.00 88.75 83 LEU A N 1
ATOM 635 C CA . LEU A 1 83 ? -10.278 8.221 13.864 1.00 88.75 83 LEU A CA 1
ATOM 636 C C . LEU A 1 83 ? -9.464 9.507 14.024 1.00 88.75 83 LEU A C 1
ATOM 638 O O . LEU A 1 83 ? -9.127 10.187 13.051 1.00 88.75 83 LEU A O 1
ATOM 642 N N . GLU A 1 84 ? -9.130 9.829 15.272 1.00 89.94 84 GLU A N 1
ATOM 643 C CA . GLU A 1 84 ? -8.247 10.948 15.589 1.00 89.94 84 GLU A CA 1
ATOM 644 C C . GLU A 1 84 ? -6.821 10.690 15.085 1.00 89.94 84 GLU A C 1
ATOM 646 O O . GLU A 1 84 ? -6.280 9.591 15.209 1.00 89.94 84 GLU A O 1
ATOM 651 N N . ILE A 1 85 ? -6.206 11.730 14.529 1.00 89.75 85 ILE A N 1
ATOM 652 C CA . ILE A 1 85 ? -4.854 11.721 13.982 1.00 89.75 85 ILE A CA 1
ATOM 653 C C . ILE A 1 85 ? -4.021 12.877 14.520 1.00 89.75 85 ILE A C 1
ATOM 655 O O . ILE A 1 85 ? -4.519 13.932 14.908 1.00 89.75 85 ILE A O 1
ATOM 659 N N . SER A 1 86 ? -2.702 12.690 14.512 1.00 87.38 86 SER A N 1
ATOM 660 C CA . SER A 1 86 ? -1.773 13.756 14.889 1.00 87.38 86 SER A CA 1
ATOM 661 C C . SER A 1 86 ? -1.787 14.913 13.881 1.00 87.38 86 SER A C 1
ATOM 663 O O . SER A 1 86 ? -2.042 14.714 12.692 1.00 87.38 86 SER A O 1
ATOM 665 N N . ASP A 1 87 ? -1.421 16.118 14.331 1.00 85.44 87 ASP A N 1
ATOM 666 C CA . ASP A 1 87 ? -1.245 17.286 13.451 1.00 85.44 87 ASP A CA 1
ATOM 667 C C . ASP A 1 87 ? -0.283 17.013 12.282 1.00 85.44 87 ASP A C 1
ATOM 669 O O . ASP A 1 87 ? -0.462 17.553 11.193 1.00 85.44 87 ASP A O 1
ATOM 673 N N . THR A 1 88 ? 0.718 16.149 12.490 1.00 84.31 88 THR A N 1
ATOM 674 C CA . THR A 1 88 ? 1.764 15.826 11.508 1.00 84.31 88 THR A CA 1
ATOM 675 C C . THR A 1 88 ? 1.207 15.232 10.216 1.00 84.31 88 THR A C 1
ATOM 677 O O . THR A 1 88 ? 1.764 15.475 9.150 1.00 84.31 88 THR A O 1
ATOM 680 N N . VAL A 1 89 ? 0.121 14.461 10.304 1.00 86.00 89 VAL A N 1
ATOM 681 C CA . VAL A 1 89 ? -0.459 13.729 9.163 1.00 86.00 89 VAL A CA 1
ATOM 682 C C . VAL A 1 89 ? -1.806 14.295 8.712 1.00 86.00 89 VAL A C 1
ATOM 684 O O . VAL A 1 89 ? -2.368 13.827 7.729 1.00 86.00 89 VAL A O 1
ATOM 687 N N . LYS A 1 90 ? -2.315 15.336 9.388 1.00 84.62 90 LYS A N 1
ATOM 688 C CA . LYS A 1 90 ? -3.654 15.910 9.172 1.00 84.62 90 LYS A CA 1
ATOM 689 C C . LYS A 1 90 ? -3.973 16.213 7.709 1.00 84.62 90 LYS A C 1
ATOM 691 O O . LYS A 1 90 ? -5.068 15.924 7.245 1.00 84.62 90 LYS A O 1
ATOM 696 N N . ASN A 1 91 ? -3.019 16.817 7.009 1.00 86.44 91 ASN A N 1
ATOM 697 C CA . ASN A 1 91 ? -3.181 17.200 5.609 1.00 86.44 91 ASN A CA 1
ATOM 698 C C . ASN A 1 91 ? -2.456 16.242 4.662 1.00 86.44 91 ASN A C 1
ATOM 700 O O . ASN A 1 91 ? -2.434 16.505 3.465 1.00 86.44 91 ASN A O 1
ATOM 704 N N . SER A 1 92 ? -1.824 15.180 5.174 1.00 90.12 92 SER A N 1
ATOM 705 C CA . SER A 1 92 ? -1.002 14.293 4.359 1.00 90.12 92 SER A CA 1
ATOM 706 C C . SER A 1 92 ? -1.842 13.585 3.309 1.00 90.12 92 SER A C 1
ATOM 708 O O . SER A 1 92 ? -2.825 12.909 3.616 1.00 90.12 92 SER A O 1
ATOM 710 N N . ARG A 1 93 ? -1.394 13.696 2.059 1.00 94.31 93 ARG A N 1
ATOM 711 C CA . ARG A 1 93 ? -1.986 12.976 0.942 1.00 94.31 93 ARG A CA 1
ATOM 712 C C . ARG A 1 93 ? -1.843 11.468 1.144 1.00 94.31 93 ARG A C 1
ATOM 714 O O . ARG A 1 93 ? -0.769 11.030 1.572 1.00 94.31 93 ARG A O 1
ATOM 721 N N . PRO A 1 94 ? -2.862 10.652 0.843 1.00 95.88 94 PRO A N 1
ATOM 722 C CA . PRO A 1 94 ? -2.761 9.215 0.995 1.00 95.88 94 PRO A CA 1
ATOM 723 C C . PRO A 1 94 ? -1.658 8.613 0.118 1.00 95.88 94 PRO A C 1
ATOM 725 O O . PRO A 1 94 ? -1.382 9.077 -0.990 1.00 95.88 94 PRO A O 1
ATOM 728 N N . LEU A 1 95 ? -1.043 7.542 0.607 1.00 97.62 95 LEU A N 1
ATOM 729 C CA . LEU A 1 95 ? -0.256 6.624 -0.211 1.00 97.62 95 LEU A CA 1
ATOM 730 C C . LEU A 1 95 ? -1.104 5.389 -0.478 1.00 97.62 95 LEU A C 1
ATOM 732 O O . LEU A 1 95 ? -1.649 4.823 0.463 1.00 97.62 95 LEU A O 1
ATOM 736 N N . ALA A 1 96 ? -1.176 4.943 -1.729 1.00 98.12 96 ALA A N 1
ATOM 737 C CA . ALA A 1 96 ? -1.776 3.660 -2.079 1.00 98.12 96 ALA A CA 1
ATOM 738 C C . ALA A 1 96 ? -0.677 2.741 -2.610 1.00 98.12 96 ALA A C 1
ATOM 740 O O . ALA A 1 96 ? -0.039 3.055 -3.612 1.00 98.12 96 ALA A O 1
ATOM 741 N N . ILE A 1 97 ? -0.423 1.626 -1.930 1.00 98.81 97 ILE A N 1
ATOM 742 C CA . ILE A 1 97 ? 0.727 0.759 -2.195 1.00 98.81 97 ILE A CA 1
ATOM 743 C C . ILE A 1 97 ? 0.241 -0.644 -2.536 1.00 98.81 97 ILE A C 1
ATOM 745 O O . ILE A 1 97 ? -0.555 -1.237 -1.808 1.00 98.81 97 ILE A O 1
ATOM 749 N N . MET A 1 98 ? 0.744 -1.190 -3.641 1.00 98.75 98 MET A N 1
ATOM 750 C CA . MET A 1 98 ? 0.479 -2.573 -4.029 1.00 98.75 98 MET A CA 1
ATOM 751 C C . MET A 1 98 ? 1.279 -3.555 -3.182 1.00 98.75 98 MET A C 1
ATOM 753 O O . MET A 1 98 ? 2.507 -3.485 -3.153 1.00 98.75 98 MET A O 1
ATOM 757 N N . VAL A 1 99 ? 0.610 -4.526 -2.561 1.00 98.69 99 VAL A N 1
ATOM 758 C CA . VAL A 1 99 ? 1.246 -5.511 -1.674 1.00 98.69 99 VAL A CA 1
ATOM 759 C C . VAL A 1 99 ? 0.876 -6.943 -2.069 1.00 98.69 99 VAL A C 1
ATOM 761 O O . VAL A 1 99 ? -0.247 -7.251 -2.456 1.00 98.69 99 VAL A O 1
ATOM 764 N N . GLU A 1 100 ? 1.866 -7.824 -2.010 1.00 97.62 100 GLU A N 1
ATOM 765 C CA . GLU A 1 100 ? 1.767 -9.269 -2.224 1.00 97.62 100 GLU A CA 1
ATOM 766 C C . GLU A 1 100 ? 0.820 -9.936 -1.215 1.00 97.62 100 GLU A C 1
ATOM 768 O O . GLU A 1 100 ? 0.826 -9.587 -0.035 1.00 97.62 100 GLU A O 1
ATOM 773 N N . ASN A 1 101 ? 0.083 -10.964 -1.637 1.00 97.69 101 ASN A N 1
ATOM 774 C CA . ASN A 1 101 ? -0.620 -11.877 -0.747 1.00 97.69 101 ASN A CA 1
ATOM 775 C C . ASN A 1 101 ? -0.499 -13.380 -1.081 1.00 97.69 101 ASN A C 1
ATOM 777 O O . ASN A 1 101 ? -1.275 -14.196 -0.590 1.00 97.69 101 ASN A O 1
ATOM 781 N N . SER A 1 102 ? 0.472 -13.807 -1.881 1.00 95.62 102 SER A N 1
ATOM 782 C CA . SER A 1 102 ? 0.775 -15.227 -2.079 1.00 95.62 102 SER A CA 1
ATOM 783 C C . SER A 1 102 ? 1.180 -15.898 -0.759 1.00 95.62 102 SER A C 1
ATOM 785 O O . SER A 1 102 ? 1.835 -15.250 0.064 1.00 95.62 102 SER A O 1
ATOM 787 N N . PRO A 1 103 ? 0.838 -17.181 -0.535 1.00 95.56 103 PRO A N 1
ATOM 788 C CA . PRO A 1 103 ? 1.150 -17.876 0.716 1.00 95.56 103 PRO A CA 1
ATOM 789 C C . PRO A 1 103 ? 2.625 -17.782 1.124 1.00 95.56 103 PRO A C 1
ATOM 791 O O . PRO A 1 103 ? 2.919 -17.477 2.276 1.00 95.56 103 PRO A O 1
ATOM 794 N N . ASP A 1 104 ? 3.540 -17.927 0.162 1.00 94.75 104 ASP A N 1
ATOM 795 C CA . ASP A 1 104 ? 4.993 -17.901 0.390 1.00 94.75 104 ASP A CA 1
ATOM 796 C C . ASP A 1 104 ? 5.545 -16.496 0.698 1.00 94.75 104 ASP A C 1
ATOM 798 O O . ASP A 1 104 ? 6.710 -16.344 1.065 1.00 94.75 104 ASP A O 1
ATOM 802 N N . SER A 1 105 ? 4.718 -15.459 0.548 1.00 95.38 105 SER A N 1
ATOM 803 C CA . SER A 1 105 ? 5.063 -14.067 0.858 1.00 95.38 105 SER A CA 1
ATOM 804 C C . SER A 1 105 ? 4.546 -13.588 2.216 1.00 95.38 105 SER A C 1
ATOM 806 O O . SER A 1 105 ? 4.865 -12.475 2.637 1.00 95.38 105 SER A O 1
ATOM 808 N N . ARG A 1 106 ? 3.756 -14.417 2.908 1.00 96.56 106 ARG A N 1
ATOM 809 C CA . ARG A 1 106 ? 3.176 -14.097 4.216 1.00 96.56 106 ARG A CA 1
ATOM 810 C C . ARG A 1 106 ? 4.156 -14.449 5.351 1.00 96.56 106 ARG A C 1
ATOM 812 O O . ARG A 1 106 ? 4.870 -15.446 5.253 1.00 96.56 106 ARG A O 1
ATOM 819 N N . PRO A 1 107 ? 4.164 -13.691 6.464 1.00 96.94 107 PRO A N 1
ATOM 820 C CA . PRO A 1 107 ? 3.376 -12.483 6.708 1.00 96.94 107 PRO A CA 1
ATOM 821 C C . PRO A 1 107 ? 3.973 -11.237 6.034 1.00 96.94 107 PRO A C 1
ATOM 823 O O . PRO A 1 107 ? 5.197 -11.072 5.956 1.00 96.94 107 PRO A O 1
ATOM 826 N N . GLN A 1 108 ? 3.085 -10.333 5.618 1.00 98.19 108 GLN A N 1
ATOM 827 C CA . GLN A 1 108 ? 3.431 -8.996 5.143 1.00 98.19 108 GLN A CA 1
ATOM 828 C C . GLN A 1 108 ? 3.958 -8.118 6.285 1.00 98.19 108 GLN A C 1
ATOM 830 O O . GLN A 1 108 ? 3.731 -8.372 7.468 1.00 98.19 108 GLN A O 1
ATOM 835 N N . SER A 1 109 ? 4.658 -7.048 5.924 1.00 98.50 109 SER A N 1
ATOM 836 C CA . SER A 1 109 ? 5.062 -5.973 6.834 1.00 98.50 109 SER A CA 1
ATOM 837 C C . SER A 1 109 ? 4.203 -4.737 6.602 1.00 98.50 109 SER A C 1
ATOM 839 O O . SER A 1 109 ? 3.819 -4.468 5.469 1.00 98.50 109 SER A O 1
ATOM 841 N N . GLY A 1 110 ? 3.906 -3.993 7.668 1.00 98.06 110 GLY A N 1
ATOM 842 C CA . GLY A 1 110 ? 3.295 -2.663 7.587 1.00 98.06 110 GLY A CA 1
ATOM 843 C C . GLY A 1 110 ? 1.772 -2.611 7.429 1.00 98.06 110 GLY A C 1
ATOM 844 O O . GLY A 1 110 ? 1.217 -1.520 7.532 1.00 98.06 110 GLY A O 1
ATOM 845 N N . LEU A 1 111 ? 1.077 -3.742 7.231 1.00 98.25 111 LEU A N 1
ATOM 846 C CA . LEU A 1 111 ? -0.390 -3.753 7.074 1.00 98.25 111 LEU A CA 1
ATOM 847 C C . LEU A 1 111 ? -1.135 -3.195 8.296 1.00 98.25 111 LEU A C 1
ATOM 849 O O . LEU A 1 111 ? -2.170 -2.566 8.138 1.00 98.25 111 LEU A O 1
ATOM 853 N N . ILE A 1 112 ? -0.583 -3.365 9.501 1.00 97.25 112 ILE A N 1
ATOM 854 C CA . ILE A 1 112 ? -1.187 -2.881 10.755 1.00 97.25 112 ILE A CA 1
ATOM 855 C C . ILE A 1 112 ? -1.279 -1.349 10.860 1.00 97.25 112 ILE A C 1
ATOM 857 O O . ILE A 1 112 ? -1.947 -0.849 11.756 1.00 97.25 112 ILE A O 1
ATOM 861 N N . TYR A 1 113 ? -0.576 -0.614 9.995 1.00 97.00 113 TYR A N 1
ATOM 862 C CA . TYR A 1 113 ? -0.593 0.852 9.963 1.00 97.00 113 TYR A CA 1
ATOM 863 C C . TYR A 1 113 ? -1.500 1.404 8.855 1.00 97.00 113 TYR A C 1
ATOM 865 O O . TYR A 1 113 ? -1.598 2.618 8.703 1.00 97.00 113 TYR A O 1
ATOM 873 N N . ALA A 1 114 ? -2.106 0.537 8.044 1.00 97.06 114 ALA A N 1
ATOM 874 C CA . ALA A 1 114 ? -2.973 0.956 6.955 1.00 97.06 114 ALA A CA 1
ATOM 875 C C . ALA A 1 114 ? -4.339 1.408 7.483 1.00 97.06 114 ALA A C 1
ATOM 877 O O . ALA A 1 114 ? -4.872 0.814 8.417 1.00 97.06 114 ALA A O 1
ATOM 878 N N . ASP A 1 115 ? -4.923 2.415 6.839 1.00 95.38 115 ASP A N 1
ATOM 879 C CA . ASP A 1 115 ? -6.301 2.837 7.106 1.00 95.38 115 ASP A CA 1
ATOM 880 C C . ASP A 1 115 ? -7.301 1.963 6.352 1.00 95.38 115 ASP A C 1
ATOM 882 O O . ASP A 1 115 ? -8.361 1.626 6.871 1.00 95.38 115 ASP A O 1
ATOM 886 N N . ILE A 1 116 ? -6.960 1.588 5.114 1.00 96.44 116 ILE A N 1
ATOM 887 C CA . ILE A 1 116 ? -7.814 0.765 4.258 1.00 96.44 116 ILE A CA 1
ATOM 888 C C . ILE A 1 116 ? -6.960 -0.287 3.553 1.00 96.44 116 ILE A C 1
ATOM 890 O O . ILE A 1 116 ? -5.899 0.011 3.003 1.00 96.44 116 ILE A O 1
ATOM 894 N N . VAL A 1 117 ? -7.453 -1.525 3.532 1.00 98.19 117 VAL A N 1
ATOM 895 C CA . VAL A 1 117 ? -6.864 -2.638 2.783 1.00 98.19 117 VAL A CA 1
ATOM 896 C C . VAL A 1 117 ? -7.934 -3.238 1.880 1.00 98.19 117 VAL A C 1
ATOM 898 O O . VAL A 1 117 ? -8.932 -3.766 2.363 1.00 98.19 117 VAL A O 1
ATOM 901 N N . TYR A 1 118 ? -7.716 -3.188 0.567 1.00 98.25 118 TYR A N 1
ATOM 902 C CA . TYR A 1 118 ? -8.521 -3.937 -0.399 1.00 98.25 118 TYR A CA 1
ATOM 903 C C . TYR A 1 118 ? -7.804 -5.220 -0.775 1.00 98.25 118 TYR A C 1
ATOM 905 O O . TYR A 1 118 ? -6.717 -5.151 -1.339 1.00 98.25 118 TYR A O 1
ATOM 913 N N . GLU A 1 119 ? -8.424 -6.373 -0.543 1.00 98.06 119 GLU A N 1
ATOM 914 C CA . GLU A 1 119 ? -8.001 -7.642 -1.134 1.00 98.06 119 GLU A CA 1
ATOM 915 C C . GLU A 1 119 ? -8.754 -7.888 -2.440 1.00 98.06 119 GLU A C 1
ATOM 917 O O . GLU A 1 119 ? -9.983 -7.929 -2.460 1.00 98.06 119 GLU A O 1
ATOM 922 N N . VAL A 1 120 ? -8.021 -8.047 -3.545 1.00 97.56 120 VAL A N 1
ATOM 923 C CA . VAL A 1 120 ? -8.626 -8.284 -4.862 1.00 97.56 120 VAL A CA 1
ATOM 924 C C . VAL A 1 120 ? -7.940 -9.445 -5.554 1.00 97.56 120 VAL A C 1
ATOM 926 O O . VAL A 1 120 ? -6.708 -9.553 -5.555 1.00 97.56 120 VAL A O 1
ATOM 929 N N . VAL A 1 121 ? -8.762 -10.283 -6.181 1.00 96.50 121 VAL A N 1
ATOM 930 C CA . VAL A 1 121 ? -8.320 -11.379 -7.040 1.00 96.50 121 VAL A CA 1
ATOM 931 C C . VAL A 1 121 ? -7.576 -10.830 -8.255 1.00 96.50 121 VAL A C 1
ATOM 933 O O . VAL A 1 121 ? -7.981 -9.854 -8.881 1.00 96.50 121 VAL A O 1
ATOM 936 N N . ASP A 1 122 ? -6.489 -11.504 -8.578 1.00 94.06 122 ASP A N 1
ATOM 937 C CA . ASP A 1 122 ? -5.613 -11.288 -9.711 1.00 94.06 122 ASP A CA 1
ATOM 938 C C . ASP A 1 122 ? -5.609 -12.521 -10.635 1.00 94.06 122 ASP A C 1
ATOM 940 O O . ASP A 1 122 ? -6.285 -13.530 -10.392 1.00 94.06 122 ASP A O 1
ATOM 944 N N . GLU A 1 123 ? -4.823 -12.470 -11.709 1.00 85.56 123 GLU A N 1
ATOM 945 C CA . GLU A 1 123 ? -4.707 -13.559 -12.672 1.00 85.56 123 GLU A CA 1
ATOM 946 C C . GLU A 1 123 ? -4.313 -14.889 -12.003 1.00 85.56 123 GLU A C 1
ATOM 948 O O . GLU A 1 123 ? -3.420 -14.962 -11.159 1.00 85.56 123 GLU A O 1
ATOM 953 N N . GLY A 1 124 ? -4.982 -15.979 -12.394 1.00 89.19 124 GLY A N 1
ATOM 954 C CA . GLY A 1 124 ? -4.742 -17.311 -11.821 1.00 89.19 124 GLY A CA 1
ATOM 955 C C . GLY A 1 124 ? -5.387 -17.545 -10.449 1.00 89.19 124 GLY A C 1
ATOM 956 O O . GLY A 1 124 ? -5.193 -18.612 -9.861 1.00 89.19 124 GLY A O 1
ATOM 957 N N . GLY A 1 125 ? -6.179 -16.590 -9.952 1.00 93.69 125 GLY A N 1
ATOM 958 C CA . GLY A 1 125 ? -6.892 -16.717 -8.685 1.00 93.69 125 GLY A CA 1
ATOM 959 C C . GLY A 1 125 ? -6.023 -16.410 -7.468 1.00 93.69 125 GLY A C 1
ATOM 960 O O . GLY A 1 125 ? -6.401 -16.758 -6.361 1.00 93.69 125 GLY A O 1
ATOM 961 N N . VAL A 1 126 ? -4.855 -15.793 -7.625 1.00 95.25 126 VAL A N 1
ATOM 962 C CA . VAL A 1 126 ? -4.118 -15.255 -6.470 1.00 95.25 126 VAL A CA 1
ATOM 963 C C . VAL A 1 126 ? -4.746 -13.934 -6.044 1.00 95.25 126 VAL A C 1
ATOM 965 O O . VAL A 1 126 ? -5.301 -13.252 -6.892 1.00 95.25 126 VAL A O 1
ATOM 968 N N . THR A 1 127 ? -4.663 -13.532 -4.780 1.00 97.50 127 THR A N 1
ATOM 969 C CA . THR A 1 127 ? -5.054 -12.170 -4.377 1.00 97.50 127 THR A CA 1
ATOM 970 C C . THR A 1 127 ? -3.833 -11.283 -4.150 1.00 97.50 127 THR A C 1
ATOM 972 O O . THR A 1 127 ? -2.718 -11.769 -3.925 1.00 97.50 127 THR A O 1
ATOM 975 N N . ARG A 1 128 ? -4.040 -9.967 -4.233 1.00 97.94 128 ARG A N 1
ATOM 976 C CA . ARG A 1 128 ? -3.091 -8.920 -3.823 1.00 97.94 128 ARG A CA 1
ATOM 977 C C . ARG A 1 128 ? -3.841 -7.826 -3.083 1.00 97.94 128 ARG A C 1
ATOM 979 O O . ARG A 1 128 ? -5.062 -7.712 -3.217 1.00 97.94 128 ARG A O 1
ATOM 986 N N . TYR A 1 129 ? -3.094 -7.013 -2.347 1.00 98.75 129 TYR A N 1
ATOM 987 C CA . TYR A 1 129 ? -3.649 -5.896 -1.608 1.00 98.75 129 TYR A CA 1
ATOM 988 C C . TYR A 1 129 ? -3.385 -4.552 -2.289 1.00 98.75 129 TYR A C 1
ATOM 990 O O . TYR A 1 129 ? -2.273 -4.300 -2.758 1.00 98.75 129 TYR A O 1
ATOM 998 N N . VAL A 1 130 ? -4.389 -3.673 -2.276 1.00 98.75 130 VAL A N 1
ATOM 999 C CA . VAL A 1 130 ? -4.196 -2.217 -2.370 1.00 98.75 130 VAL A CA 1
ATOM 1000 C C . VAL A 1 130 ? -4.263 -1.677 -0.951 1.00 98.75 130 VAL A C 1
ATOM 1002 O O . VAL A 1 130 ? -5.298 -1.797 -0.295 1.00 98.75 130 VAL A O 1
ATOM 1005 N N . VAL A 1 131 ? -3.157 -1.126 -0.468 1.00 98.69 131 VAL A N 1
ATOM 1006 C CA . VAL A 1 131 ? -3.013 -0.709 0.928 1.00 98.69 131 VAL A CA 1
ATOM 1007 C C . VAL A 1 131 ? -2.909 0.807 0.993 1.00 98.69 131 VAL A C 1
ATOM 1009 O O . VAL A 1 131 ? -1.994 1.378 0.401 1.00 98.69 131 VAL A O 1
ATOM 1012 N N . VAL A 1 132 ? -3.846 1.450 1.687 1.00 97.69 132 VAL A N 1
ATOM 1013 C CA . VAL A 1 132 ? -3.954 2.910 1.774 1.00 97.69 132 VAL A CA 1
ATOM 1014 C C . VAL A 1 132 ? -3.475 3.400 3.139 1.00 97.69 132 VAL A C 1
ATOM 1016 O O . VAL A 1 132 ? -3.963 2.943 4.172 1.00 97.69 132 VAL A O 1
ATOM 1019 N N . TYR A 1 133 ? -2.540 4.349 3.128 1.00 96.31 133 TYR A N 1
ATOM 1020 C CA . TYR A 1 133 ? -1.958 4.985 4.311 1.00 96.31 133 TYR A CA 1
ATOM 1021 C C . TYR A 1 133 ? -2.243 6.485 4.313 1.00 96.31 133 TYR A C 1
ATOM 1023 O O . TYR A 1 133 ? -1.857 7.193 3.382 1.00 96.31 133 TYR A O 1
ATOM 1031 N N . SER A 1 134 ? -2.878 6.971 5.373 1.00 93.75 134 SER A N 1
ATOM 1032 C CA . SER A 1 134 ? -3.241 8.372 5.594 1.00 93.75 134 SER A CA 1
ATOM 1033 C C . SER A 1 134 ? -3.078 8.799 7.060 1.00 93.75 134 SER A C 1
ATOM 1035 O O . SER A 1 134 ? -2.653 9.923 7.308 1.00 93.75 134 SER A O 1
ATOM 1037 N N . SER A 1 135 ? -3.345 7.918 8.030 1.00 92.06 135 SER A N 1
ATOM 1038 C CA . SER A 1 135 ? -3.219 8.216 9.467 1.00 92.06 135 SER A CA 1
ATOM 1039 C C . SER A 1 135 ? -1.859 7.849 10.051 1.00 92.06 135 SER A C 1
ATOM 1041 O O . SER A 1 135 ? -1.403 8.468 11.012 1.00 92.06 135 SER A O 1
ATOM 1043 N N . HIS A 1 136 ? -1.213 6.819 9.508 1.00 93.50 136 HIS A N 1
ATOM 1044 C CA . HIS A 1 136 ? 0.029 6.287 10.050 1.00 93.50 136 HIS A CA 1
ATOM 1045 C C . HIS A 1 136 ? 1.025 5.975 8.944 1.00 93.50 136 HIS A C 1
ATOM 1047 O O . HIS A 1 136 ? 0.678 5.672 7.805 1.00 93.50 136 HIS A O 1
ATOM 1053 N N . GLU A 1 137 ? 2.292 6.026 9.325 1.00 94.19 137 GLU A N 1
ATOM 1054 C CA . GLU A 1 137 ? 3.411 5.714 8.456 1.00 94.19 137 GLU A CA 1
ATOM 1055 C C . GLU A 1 137 ? 3.971 4.332 8.819 1.00 94.19 137 GLU A C 1
ATOM 1057 O O . GLU A 1 137 ? 4.082 3.977 9.994 1.00 94.19 137 GLU A O 1
ATOM 1062 N N . ALA A 1 138 ? 4.361 3.560 7.808 1.00 97.12 138 ALA A N 1
ATOM 1063 C CA . ALA A 1 138 ? 5.017 2.272 7.959 1.00 97.12 138 ALA A CA 1
ATOM 1064 C C . ALA A 1 138 ? 6.506 2.394 7.608 1.00 97.12 138 ALA A C 1
ATOM 1066 O O . ALA A 1 138 ? 6.884 2.719 6.477 1.00 97.12 138 ALA A O 1
ATOM 1067 N N . GLU A 1 139 ? 7.375 2.063 8.568 1.00 97.62 139 GLU A N 1
ATOM 1068 C CA . GLU A 1 139 ? 8.822 2.005 8.326 1.00 97.62 139 GLU A CA 1
ATOM 1069 C C . GLU A 1 139 ? 9.164 0.963 7.251 1.00 97.62 139 GLU A C 1
ATOM 1071 O O . GLU A 1 139 ? 10.023 1.210 6.404 1.00 97.62 139 GLU A O 1
ATOM 1076 N N . ILE A 1 140 ? 8.450 -0.169 7.257 1.00 98.31 140 ILE A N 1
ATOM 1077 C CA . ILE A 1 140 ? 8.584 -1.249 6.279 1.00 98.31 140 ILE A CA 1
ATOM 1078 C C . ILE A 1 140 ? 7.192 -1.677 5.809 1.00 98.31 140 ILE A C 1
ATOM 1080 O O . ILE A 1 140 ? 6.368 -2.108 6.617 1.00 98.31 140 ILE A O 1
ATOM 1084 N N . ILE A 1 141 ? 6.966 -1.626 4.497 1.00 98.56 141 ILE A N 1
ATOM 1085 C CA . ILE A 1 141 ? 5.780 -2.156 3.818 1.00 98.56 141 ILE A CA 1
ATOM 1086 C C . ILE A 1 141 ? 6.193 -3.112 2.698 1.00 98.56 141 ILE A C 1
ATOM 1088 O O . ILE A 1 141 ? 7.091 -2.818 1.905 1.00 98.56 141 ILE A O 1
ATOM 1092 N N . GLY A 1 142 ? 5.550 -4.279 2.652 1.00 98.12 142 GLY A N 1
ATOM 1093 C CA . GLY A 1 142 ? 5.705 -5.244 1.571 1.00 98.12 142 GLY A CA 1
ATOM 1094 C C . GLY A 1 142 ? 5.453 -6.707 1.975 1.00 98.12 142 GLY A C 1
ATOM 1095 O O . GLY A 1 142 ? 5.044 -6.966 3.108 1.00 98.12 142 GLY A O 1
ATOM 1096 N N . PRO A 1 143 ? 5.725 -7.670 1.075 1.00 98.50 143 PRO A N 1
ATOM 1097 C CA . PRO A 1 143 ? 6.403 -7.432 -0.194 1.00 98.50 143 PRO A CA 1
ATOM 1098 C C . PRO A 1 143 ? 5.577 -6.578 -1.168 1.00 98.50 143 PRO A C 1
ATOM 1100 O O . PRO A 1 143 ? 4.374 -6.773 -1.291 1.00 98.50 143 PRO A O 1
ATOM 1103 N N . VAL A 1 144 ? 6.189 -5.602 -1.834 1.00 98.62 144 VAL A N 1
ATOM 1104 C CA . VAL A 1 144 ? 5.518 -4.717 -2.795 1.00 98.62 144 VAL A CA 1
ATOM 1105 C C . VAL A 1 144 ? 5.377 -5.443 -4.126 1.00 98.62 144 VAL A C 1
ATOM 1107 O O . VAL A 1 144 ? 6.292 -6.141 -4.572 1.00 98.62 144 VAL A O 1
ATOM 1110 N N . ARG A 1 145 ? 4.217 -5.297 -4.765 1.00 97.50 145 ARG A N 1
ATOM 1111 C CA . ARG A 1 145 ? 3.870 -6.032 -5.983 1.00 97.50 145 ARG A CA 1
ATOM 1112 C C . ARG A 1 145 ? 3.442 -5.149 -7.134 1.00 97.50 145 ARG A C 1
ATOM 1114 O O . ARG A 1 145 ? 3.364 -3.930 -7.029 1.00 97.50 145 ARG A O 1
ATOM 1121 N N . SER A 1 146 ? 3.252 -5.801 -8.273 1.00 96.88 146 SER A N 1
ATOM 1122 C CA . SER A 1 146 ? 2.924 -5.134 -9.517 1.00 96.88 146 SER A CA 1
ATOM 1123 C C . SER A 1 146 ? 1.526 -4.528 -9.501 1.00 96.88 146 SER A C 1
ATOM 1125 O O . SER A 1 146 ? 0.608 -5.087 -8.902 1.00 96.88 146 SER A O 1
ATOM 1127 N N . ALA A 1 147 ? 1.366 -3.419 -10.216 1.00 97.38 147 ALA A N 1
ATOM 1128 C CA . ALA A 1 147 ? 0.064 -2.815 -10.460 1.00 97.38 147 ALA A CA 1
ATOM 1129 C C . ALA A 1 147 ? -0.747 -3.595 -11.510 1.00 97.38 147 ALA A C 1
ATOM 1131 O O . ALA A 1 147 ? -0.211 -4.368 -12.313 1.00 97.38 147 ALA A O 1
ATOM 1132 N N . ARG A 1 148 ? -2.057 -3.342 -11.519 1.00 97.19 148 ARG A N 1
ATOM 1133 C CA . ARG A 1 148 ? -3.031 -3.701 -12.561 1.00 97.19 148 ARG A CA 1
ATOM 1134 C C . ARG A 1 148 ? -4.040 -2.569 -12.673 1.00 97.19 148 ARG A C 1
ATOM 1136 O O . ARG A 1 148 ? -4.214 -1.805 -11.730 1.00 97.19 148 ARG A O 1
ATOM 1143 N N . ILE A 1 149 ? -4.723 -2.497 -13.811 1.00 96.81 149 ILE A N 1
ATOM 1144 C CA . ILE A 1 149 ? -5.680 -1.427 -14.124 1.00 96.81 149 ILE A CA 1
ATOM 1145 C C . ILE A 1 149 ? -6.756 -1.316 -13.034 1.00 96.81 149 ILE A C 1
ATOM 1147 O O . ILE A 1 149 ? -6.970 -0.236 -12.505 1.00 96.81 149 ILE A O 1
ATOM 1151 N N . TYR A 1 150 ? -7.370 -2.427 -12.622 1.00 96.50 150 TYR A N 1
ATOM 1152 C CA . TYR A 1 150 ? -8.404 -2.418 -11.578 1.00 96.50 150 TYR A CA 1
ATOM 1153 C C . TYR A 1 150 ? -7.871 -2.037 -10.189 1.00 96.50 150 TYR A C 1
ATOM 1155 O O . TYR A 1 150 ? -8.592 -1.410 -9.421 1.00 96.50 150 TYR A O 1
ATOM 1163 N N . TYR A 1 151 ? -6.612 -2.348 -9.864 1.00 98.12 151 TYR A N 1
ATOM 1164 C CA . TYR A 1 151 ? -5.997 -1.856 -8.628 1.00 98.12 151 TYR A CA 1
ATOM 1165 C C . TYR A 1 151 ? -5.772 -0.346 -8.664 1.00 98.12 151 TYR A C 1
ATOM 1167 O O . TYR A 1 151 ? -6.014 0.3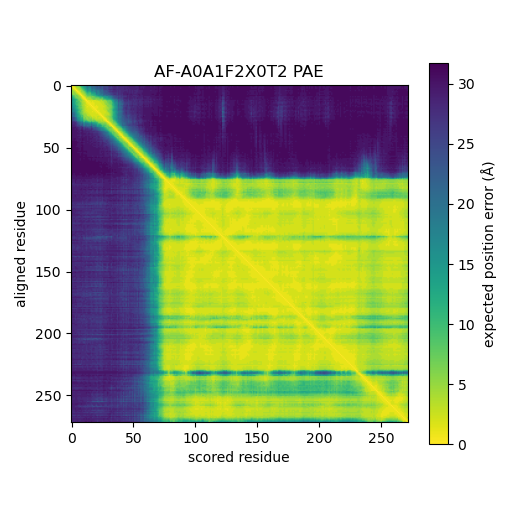29 -7.668 1.00 98.12 151 TYR A O 1
ATOM 1175 N N . ALA A 1 152 ? -5.327 0.177 -9.808 1.00 98.00 152 ALA A N 1
ATOM 1176 C CA . ALA A 1 152 ? -5.138 1.607 -10.004 1.00 98.00 152 ALA A CA 1
ATOM 1177 C C . ALA A 1 152 ? -6.477 2.360 -9.941 1.00 98.00 152 ALA A C 1
ATOM 1179 O O . ALA A 1 152 ? -6.551 3.400 -9.301 1.00 98.00 152 ALA A O 1
ATOM 1180 N N . GLU A 1 153 ? -7.551 1.796 -10.501 1.00 97.06 153 GLU A N 1
ATOM 1181 C CA . GLU A 1 153 ? -8.910 2.345 -10.387 1.00 97.06 153 GLU A CA 1
ATOM 1182 C C . GLU A 1 153 ? -9.395 2.424 -8.933 1.00 97.06 153 GLU A C 1
ATOM 1184 O O . GLU A 1 153 ? -9.920 3.457 -8.518 1.00 97.06 153 GLU A O 1
ATOM 1189 N N . ILE A 1 154 ? -9.167 1.372 -8.135 1.00 96.88 154 ILE A N 1
ATOM 1190 C CA . ILE A 1 154 ? -9.459 1.390 -6.691 1.00 96.88 154 ILE A CA 1
ATOM 1191 C C . ILE A 1 154 ? -8.630 2.475 -6.001 1.00 96.88 154 ILE A C 1
ATOM 1193 O O . ILE A 1 154 ? -9.176 3.300 -5.273 1.00 96.88 154 ILE A O 1
ATOM 1197 N N . ALA A 1 155 ? -7.317 2.494 -6.246 1.00 96.81 155 ALA A N 1
ATOM 1198 C CA . ALA A 1 155 ? -6.410 3.460 -5.642 1.00 96.81 155 ALA A CA 1
ATOM 1199 C C . ALA A 1 155 ? -6.819 4.903 -5.975 1.00 96.81 155 ALA A C 1
ATOM 1201 O O . ALA A 1 155 ? -6.860 5.740 -5.080 1.00 96.81 155 ALA A O 1
ATOM 1202 N N . ARG A 1 156 ? -7.192 5.190 -7.228 1.00 95.25 156 ARG A N 1
ATOM 1203 C CA . ARG A 1 156 ? -7.582 6.526 -7.699 1.00 95.25 156 ARG A CA 1
ATOM 1204 C C . ARG A 1 156 ? -8.712 7.155 -6.889 1.00 95.25 156 ARG A C 1
ATOM 1206 O O . ARG A 1 156 ? -8.725 8.372 -6.734 1.00 95.25 156 ARG A O 1
ATOM 1213 N N . GLY A 1 157 ? -9.624 6.353 -6.331 1.00 93.38 157 GLY A N 1
ATOM 1214 C CA . GLY A 1 157 ? -10.722 6.849 -5.491 1.00 93.38 157 GLY A CA 1
ATOM 1215 C C . GLY A 1 157 ? -10.268 7.665 -4.272 1.00 93.38 157 GLY A C 1
ATOM 1216 O O . GLY A 1 157 ? -11.041 8.464 -3.741 1.00 93.38 157 GLY A O 1
ATOM 1217 N N . PHE A 1 158 ? -9.007 7.507 -3.864 1.00 93.69 158 PHE A N 1
ATOM 1218 C CA . PHE A 1 158 ? -8.413 8.168 -2.704 1.00 93.69 158 PHE A CA 1
ATOM 1219 C C . PHE A 1 158 ? -7.531 9.375 -3.055 1.00 93.69 158 PHE A C 1
ATOM 1221 O O . PHE A 1 158 ? -6.956 9.964 -2.144 1.00 93.69 158 PHE A O 1
ATOM 1228 N N . ASP A 1 159 ? -7.392 9.718 -4.344 1.00 94.44 159 ASP A N 1
ATOM 1229 C CA . ASP A 1 159 ? -6.392 10.679 -4.843 1.00 94.44 159 ASP A CA 1
ATOM 1230 C C . ASP A 1 159 ? -4.989 10.482 -4.201 1.00 94.44 159 ASP A C 1
ATOM 1232 O O . ASP A 1 159 ? -4.440 11.383 -3.557 1.00 94.44 159 ASP A O 1
ATOM 1236 N N . PRO A 1 160 ? -4.402 9.272 -4.298 1.00 96.31 160 PRO A N 1
ATOM 1237 C CA . PRO A 1 160 ? -3.160 8.956 -3.619 1.00 96.31 160 PRO A CA 1
ATOM 1238 C C . PRO A 1 160 ? -1.939 9.270 -4.488 1.00 96.31 160 PRO A C 1
ATOM 1240 O O . PRO A 1 160 ? -2.022 9.375 -5.712 1.00 96.31 160 PRO A O 1
ATOM 1243 N N . ILE A 1 161 ? -0.765 9.240 -3.862 1.00 97.69 161 ILE A N 1
ATOM 1244 C CA . ILE A 1 161 ? 0.456 8.844 -4.571 1.00 97.69 161 ILE A CA 1
ATOM 1245 C C . ILE A 1 161 ? 0.439 7.310 -4.673 1.00 97.69 161 ILE A C 1
ATOM 1247 O O . ILE A 1 161 ? 0.556 6.600 -3.666 1.00 97.69 161 ILE A O 1
ATOM 1251 N N . TYR A 1 162 ? 0.245 6.783 -5.882 1.00 98.25 162 TYR A N 1
ATOM 1252 C CA . TYR A 1 162 ? 0.109 5.349 -6.134 1.00 98.25 162 TYR A CA 1
ATOM 1253 C C . TYR A 1 162 ? 1.458 4.700 -6.429 1.00 98.25 162 TYR A C 1
ATOM 1255 O O . TYR A 1 162 ? 2.172 5.073 -7.358 1.00 98.25 162 TYR A O 1
ATOM 1263 N N . THR A 1 163 ? 1.803 3.705 -5.617 1.00 98.62 163 THR A N 1
ATOM 1264 C CA . THR A 1 163 ? 3.127 3.090 -5.592 1.00 98.62 163 THR A CA 1
ATOM 1265 C C . THR A 1 163 ? 3.051 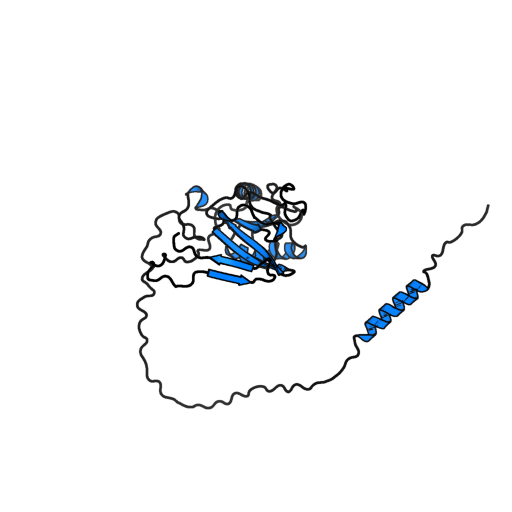1.586 -5.824 1.00 98.62 163 THR A C 1
ATOM 1267 O O . THR A 1 163 ? 2.235 0.878 -5.229 1.00 98.62 163 THR A O 1
ATOM 1270 N N . PHE A 1 164 ? 3.934 1.070 -6.674 1.00 98.56 164 PHE A N 1
ATOM 1271 C CA . PHE A 1 164 ? 3.959 -0.345 -7.041 1.00 98.56 164 PHE A CA 1
ATOM 1272 C C . PHE A 1 164 ? 5.364 -0.811 -7.444 1.00 98.56 164 PHE A C 1
ATOM 1274 O O . PHE A 1 164 ? 6.312 -0.030 -7.516 1.00 98.56 164 PHE A O 1
ATOM 1281 N N . TRP A 1 165 ? 5.507 -2.115 -7.696 1.00 98.12 165 TRP A N 1
ATOM 1282 C CA . TRP A 1 165 ? 6.737 -2.727 -8.201 1.00 98.12 165 TRP A CA 1
ATOM 1283 C C . TRP A 1 165 ? 6.509 -3.327 -9.591 1.00 98.12 165 TRP A C 1
ATOM 1285 O O . TRP A 1 165 ? 6.277 -4.530 -9.766 1.00 98.12 165 TRP A O 1
ATOM 1295 N N . GLY A 1 166 ? 6.564 -2.456 -10.592 1.00 97.31 166 GLY A N 1
ATOM 1296 C CA . GLY A 1 166 ? 6.359 -2.768 -11.998 1.00 97.31 166 GLY A CA 1
ATOM 1297 C C . GLY A 1 166 ? 4.914 -3.063 -12.407 1.00 97.31 166 GLY A C 1
ATOM 1298 O O . GLY A 1 166 ? 4.012 -3.229 -11.590 1.00 97.31 166 GLY A O 1
ATOM 1299 N N . THR A 1 167 ? 4.694 -3.167 -13.711 1.00 96.69 167 THR A N 1
ATOM 1300 C CA . THR A 1 167 ? 3.481 -3.730 -14.321 1.00 96.69 167 THR A CA 1
ATOM 1301 C C . THR A 1 167 ? 3.829 -4.307 -15.701 1.00 96.69 167 THR A C 1
ATOM 1303 O O . THR A 1 167 ? 4.996 -4.315 -16.099 1.00 96.69 167 THR A O 1
ATOM 1306 N N . TYR A 1 168 ? 2.850 -4.856 -16.415 1.00 94.50 168 TYR A N 1
ATOM 1307 C CA . TYR A 1 168 ? 3.018 -5.269 -17.811 1.00 94.50 168 TYR A CA 1
ATOM 1308 C C . TYR A 1 168 ? 3.002 -4.038 -18.744 1.00 94.50 168 TYR A C 1
ATOM 1310 O O . TYR A 1 168 ? 2.472 -2.999 -18.345 1.00 94.50 168 TYR A O 1
ATOM 1318 N N . PRO A 1 169 ? 3.577 -4.105 -19.963 1.00 94.38 169 PRO A N 1
ATOM 1319 C CA . PRO A 1 169 ? 3.768 -2.933 -20.829 1.00 94.38 169 PRO A CA 1
ATOM 1320 C C . PRO A 1 169 ? 2.501 -2.100 -21.057 1.00 94.38 169 PRO A C 1
ATOM 1322 O O . PRO A 1 169 ? 2.491 -0.902 -20.788 1.00 94.38 169 PRO A O 1
ATOM 1325 N N . GLU A 1 170 ? 1.406 -2.742 -21.455 1.00 95.56 170 GLU A N 1
ATOM 1326 C CA . GLU A 1 170 ? 0.118 -2.085 -21.692 1.00 95.56 170 GLU A CA 1
ATOM 1327 C C . GLU A 1 170 ? -0.500 -1.552 -20.387 1.00 95.56 170 GLU A C 1
ATOM 1329 O O . GLU A 1 170 ? -1.250 -0.576 -20.393 1.00 95.56 170 GLU A O 1
ATOM 1334 N N . GLY A 1 171 ? -0.142 -2.151 -19.248 1.00 96.00 171 GLY A N 1
ATOM 1335 C CA . GLY A 1 171 ? -0.517 -1.678 -17.923 1.00 96.00 171 GLY A CA 1
ATOM 1336 C C . GLY A 1 171 ? 0.071 -0.304 -17.619 1.00 96.00 171 GLY A C 1
ATOM 1337 O O . GLY A 1 171 ? -0.642 0.541 -17.085 1.00 96.00 171 GLY A O 1
ATOM 1338 N N . TYR A 1 172 ? 1.327 -0.043 -18.005 1.00 97.19 172 TYR A N 1
ATOM 1339 C CA . TYR A 1 172 ? 1.915 1.293 -17.873 1.00 97.19 172 TYR A CA 1
ATOM 1340 C C . TYR A 1 172 ? 1.151 2.315 -18.711 1.00 97.19 172 TYR A C 1
ATOM 1342 O O . TYR A 1 172 ? 0.863 3.410 -18.230 1.00 97.19 172 TYR A O 1
ATOM 1350 N N . ASP A 1 173 ? 0.826 1.970 -19.956 1.00 95.88 173 ASP A N 1
ATOM 1351 C CA . ASP A 1 173 ? 0.102 2.866 -20.859 1.00 95.88 173 ASP A CA 1
ATOM 1352 C C . ASP A 1 173 ? -1.286 3.214 -20.326 1.00 95.88 173 ASP A C 1
ATOM 1354 O O . ASP A 1 173 ? -1.678 4.375 -20.392 1.00 95.88 173 ASP A O 1
ATOM 1358 N N . ALA A 1 174 ? -1.982 2.258 -19.709 1.00 95.81 174 ALA A N 1
ATOM 1359 C CA . ALA A 1 174 ? -3.259 2.515 -19.060 1.00 95.81 174 ALA A CA 1
ATOM 1360 C C . ALA A 1 174 ? -3.119 3.435 -17.833 1.00 95.81 174 ALA A C 1
ATOM 1362 O O . ALA A 1 174 ? -3.760 4.484 -17.781 1.00 95.81 174 ALA A O 1
ATOM 1363 N N . ILE A 1 175 ? -2.265 3.097 -16.859 1.00 96.69 175 ILE A N 1
ATOM 1364 C CA . ILE A 1 175 ? -2.210 3.837 -15.581 1.00 96.69 175 ILE A CA 1
ATOM 1365 C C . ILE A 1 175 ? -1.695 5.273 -15.734 1.00 96.69 175 ILE A C 1
ATOM 1367 O O . ILE A 1 175 ? -2.145 6.158 -15.015 1.00 96.69 175 ILE A O 1
ATOM 1371 N N . LYS A 1 176 ? -0.818 5.546 -16.711 1.00 94.94 176 LYS A N 1
ATOM 1372 C CA . LYS A 1 176 ? -0.351 6.914 -17.013 1.00 94.94 176 LYS A CA 1
ATOM 1373 C C . LYS A 1 176 ? -1.480 7.849 -17.457 1.00 94.94 176 LYS A C 1
ATOM 1375 O O . LYS A 1 176 ? -1.330 9.061 -17.378 1.00 94.94 176 LYS A O 1
ATOM 1380 N N . THR A 1 177 ? -2.590 7.300 -17.950 1.00 95.31 177 THR A N 1
ATOM 1381 C CA . THR A 1 177 ? -3.748 8.086 -18.408 1.00 95.31 177 THR A CA 1
ATOM 1382 C C . THR A 1 177 ? -4.781 8.341 -17.311 1.00 95.31 177 THR A C 1
ATOM 1384 O O . THR A 1 177 ? -5.758 9.040 -17.558 1.00 95.31 177 THR A O 1
ATOM 1387 N N . MET A 1 178 ? -4.576 7.800 -16.105 1.00 95.19 178 MET A N 1
ATOM 1388 C CA . MET A 1 178 ? -5.548 7.868 -15.008 1.00 95.19 178 MET A CA 1
ATOM 1389 C C . MET A 1 178 ? -5.475 9.152 -14.171 1.00 95.19 178 MET A C 1
ATOM 1391 O O . MET A 1 178 ? -6.259 9.271 -13.233 1.00 95.19 178 MET A O 1
ATOM 1395 N N . ASP A 1 179 ? -4.587 10.090 -14.521 1.00 93.56 179 ASP A N 1
ATOM 1396 C CA . ASP A 1 179 ? -4.370 11.356 -13.801 1.00 93.56 179 ASP A CA 1
ATOM 1397 C C . ASP A 1 179 ? -4.027 11.132 -12.318 1.00 93.56 179 ASP A C 1
ATOM 1399 O O . ASP A 1 179 ? -4.705 11.591 -11.405 1.00 93.56 179 ASP A O 1
ATOM 1403 N N . MET A 1 180 ? -2.989 10.327 -12.087 1.00 95.19 180 MET A N 1
ATOM 1404 C CA . MET A 1 180 ? -2.501 9.967 -10.758 1.00 95.19 180 MET A CA 1
ATOM 1405 C C . MET A 1 180 ? -1.004 10.228 -10.660 1.00 95.19 180 MET A C 1
ATOM 1407 O O . MET A 1 180 ? -0.274 10.042 -11.637 1.00 95.19 180 MET A O 1
ATOM 1411 N N . ASP A 1 181 ? -0.539 10.548 -9.456 1.00 97.44 181 ASP A N 1
ATOM 1412 C CA . ASP A 1 181 ? 0.888 10.615 -9.161 1.00 97.44 181 ASP A CA 1
ATOM 1413 C C . ASP A 1 181 ? 1.420 9.209 -8.881 1.00 97.44 181 ASP A C 1
ATOM 1415 O O . ASP A 1 181 ? 0.945 8.506 -7.988 1.00 97.44 181 ASP A O 1
ATOM 1419 N N . LEU A 1 182 ? 2.396 8.780 -9.683 1.00 98.06 182 LEU A N 1
ATOM 1420 C CA . LEU A 1 182 ? 2.876 7.398 -9.720 1.00 98.06 182 LEU A CA 1
ATOM 1421 C C . LEU A 1 182 ? 4.319 7.299 -9.228 1.00 98.06 182 LEU A C 1
ATOM 1423 O O . LEU A 1 182 ? 5.155 8.129 -9.593 1.00 98.06 182 LEU A O 1
ATOM 1427 N N . LEU A 1 183 ? 4.617 6.241 -8.472 1.00 98.44 183 LEU A N 1
ATOM 1428 C CA . LEU A 1 183 ? 5.973 5.825 -8.114 1.00 98.44 183 LEU A CA 1
ATOM 1429 C C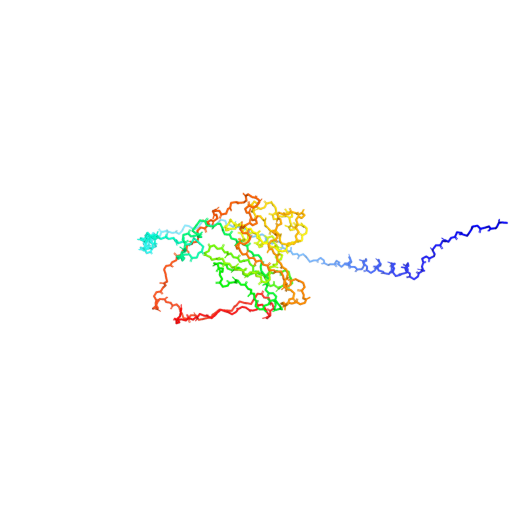 . LEU A 1 183 ? 6.173 4.332 -8.409 1.00 98.44 183 LEU A C 1
ATOM 1431 O O . LEU A 1 183 ? 5.456 3.479 -7.887 1.00 98.44 183 LEU A O 1
ATOM 1435 N N . ASP A 1 184 ? 7.183 4.002 -9.212 1.00 98.25 184 ASP A N 1
ATOM 1436 C CA . ASP A 1 184 ? 7.552 2.615 -9.512 1.00 98.25 184 ASP A CA 1
ATOM 1437 C C . ASP A 1 184 ? 8.898 2.250 -8.874 1.00 98.25 184 ASP A C 1
ATOM 1439 O O . ASP A 1 184 ? 9.905 2.925 -9.082 1.00 98.25 184 ASP A O 1
ATOM 1443 N N . GLY A 1 185 ? 8.927 1.175 -8.084 1.00 97.62 185 GLY A N 1
ATOM 1444 C CA . GLY A 1 185 ? 10.153 0.625 -7.493 1.00 97.62 185 GLY A CA 1
ATOM 1445 C C . GLY A 1 185 ? 10.934 -0.315 -8.416 1.00 97.62 185 GLY A C 1
ATOM 1446 O O . GLY A 1 185 ? 12.007 -0.788 -8.049 1.00 97.62 185 GLY A O 1
ATOM 1447 N N . ASN A 1 186 ? 10.407 -0.629 -9.601 1.00 96.88 186 ASN A N 1
ATOM 1448 C CA . ASN A 1 186 ? 11.010 -1.582 -10.528 1.00 96.88 186 ASN A CA 1
ATOM 1449 C C . ASN A 1 186 ? 11.834 -0.931 -11.644 1.00 96.88 186 ASN A C 1
ATOM 1451 O O . ASN A 1 186 ? 12.843 -1.500 -12.060 1.00 96.88 186 ASN A O 1
ATOM 1455 N N . SER A 1 187 ? 11.383 0.204 -12.183 1.00 90.81 187 SER A N 1
ATOM 1456 C CA . SER A 1 187 ? 12.002 0.846 -13.345 1.00 90.81 187 SER A CA 1
ATOM 1457 C C . SER A 1 187 ? 11.666 2.335 -13.418 1.00 90.81 187 SER A C 1
ATOM 1459 O O . SER A 1 187 ? 10.582 2.747 -13.026 1.00 90.81 187 SER A O 1
ATOM 1461 N N . ASP A 1 188 ? 12.582 3.119 -13.982 1.00 91.81 188 ASP A N 1
ATOM 1462 C CA . ASP A 1 188 ? 12.418 4.531 -14.348 1.00 91.81 188 ASP A CA 1
ATOM 1463 C C . ASP A 1 188 ? 12.007 4.736 -15.819 1.00 91.81 188 ASP A C 1
ATOM 1465 O O . ASP A 1 188 ? 11.931 5.865 -16.298 1.00 91.81 188 ASP A O 1
ATOM 1469 N N . ALA A 1 189 ? 11.744 3.655 -16.562 1.00 91.50 189 ALA A N 1
ATOM 1470 C CA . ALA A 1 189 ? 11.538 3.721 -18.008 1.00 91.50 189 ALA A CA 1
ATOM 1471 C C . ALA A 1 189 ? 10.169 4.285 -18.423 1.00 91.50 189 ALA A C 1
ATOM 1473 O O . ALA A 1 189 ? 10.018 4.744 -19.556 1.00 91.50 189 ALA A O 1
ATOM 1474 N N . TYR A 1 190 ? 9.166 4.217 -17.542 1.00 93.38 190 TYR A N 1
ATOM 1475 C CA . TYR A 1 190 ? 7.774 4.516 -17.894 1.00 93.38 190 TYR A CA 1
ATOM 1476 C C . TYR A 1 190 ? 7.142 5.593 -17.018 1.00 93.38 190 TYR A C 1
ATOM 1478 O O . TYR A 1 190 ? 6.404 6.426 -17.536 1.00 93.38 190 TYR A O 1
ATOM 1486 N N . VAL A 1 191 ? 7.405 5.565 -15.714 1.00 95.69 191 VAL A N 1
ATOM 1487 C CA . VAL A 1 191 ? 6.870 6.501 -14.717 1.00 95.69 191 VAL A CA 1
ATOM 1488 C C . VAL A 1 191 ? 7.982 6.861 -13.725 1.00 95.69 191 VAL A C 1
ATOM 1490 O O . VAL A 1 191 ? 9.015 6.183 -13.718 1.00 95.69 191 VAL A O 1
ATOM 1493 N N . PRO A 1 192 ? 7.811 7.906 -12.899 1.00 97.38 192 PRO A N 1
ATOM 1494 C CA . PRO A 1 192 ? 8.814 8.283 -11.910 1.00 97.38 192 PRO A CA 1
ATOM 1495 C C . PRO A 1 192 ? 9.230 7.133 -10.986 1.00 97.38 192 PRO A C 1
ATOM 1497 O O . PRO A 1 192 ? 8.403 6.383 -10.466 1.00 97.38 192 PRO A O 1
ATOM 1500 N N . TYR A 1 193 ? 10.542 6.992 -10.804 1.00 96.81 193 TYR A N 1
ATOM 1501 C CA . TYR A 1 193 ? 11.146 5.899 -10.049 1.00 96.81 193 TYR A CA 1
ATOM 1502 C C . TYR A 1 193 ? 11.319 6.259 -8.577 1.00 96.81 193 TYR A C 1
ATOM 1504 O O . TYR A 1 193 ? 11.918 7.287 -8.248 1.00 96.81 193 TYR A O 1
ATOM 1512 N N . THR A 1 194 ? 10.872 5.375 -7.684 1.00 96.25 194 THR A N 1
ATOM 1513 C CA . THR A 1 194 ? 11.224 5.465 -6.264 1.00 96.25 194 THR A CA 1
ATOM 1514 C C . THR A 1 194 ? 12.530 4.724 -5.999 1.00 96.25 194 THR A C 1
ATOM 1516 O O . THR A 1 194 ? 12.617 3.498 -6.020 1.00 96.25 194 THR A O 1
ATOM 1519 N N . SER A 1 195 ? 13.573 5.496 -5.692 1.00 91.38 195 SER A N 1
ATOM 1520 C CA . SER A 1 195 ? 14.881 4.963 -5.293 1.00 91.38 195 SER A CA 1
ATOM 1521 C C . SER A 1 195 ? 14.910 4.379 -3.881 1.00 91.38 195 SER A C 1
ATOM 1523 O O . SER A 1 195 ? 15.916 3.799 -3.474 1.00 91.38 195 SER A O 1
ATOM 1525 N N . SER A 1 196 ? 13.826 4.552 -3.129 1.00 90.06 196 SER A N 1
ATOM 1526 C CA . SER A 1 196 ? 13.738 4.176 -1.721 1.00 90.06 196 SER A CA 1
ATOM 1527 C C . SER A 1 196 ? 13.264 2.747 -1.480 1.00 90.06 196 SER A C 1
ATOM 1529 O O . SER A 1 196 ? 13.316 2.283 -0.339 1.00 90.06 196 SER A O 1
ATOM 1531 N N . GLY A 1 197 ? 12.821 2.044 -2.527 1.00 95.25 197 GLY A N 1
ATOM 1532 C CA . GLY A 1 197 ? 12.547 0.613 -2.469 1.00 95.25 197 GLY A CA 1
ATOM 1533 C C . GLY A 1 197 ? 13.830 -0.218 -2.382 1.00 95.25 197 GLY A C 1
ATOM 1534 O O . GLY A 1 197 ? 14.878 0.156 -2.908 1.00 95.25 197 GLY A O 1
ATOM 1535 N N . TRP A 1 198 ? 13.762 -1.376 -1.729 1.00 97.69 198 TRP A N 1
ATOM 1536 C CA . TRP A 1 198 ? 14.879 -2.321 -1.656 1.00 97.69 198 TRP A CA 1
ATOM 1537 C C . TRP A 1 198 ? 14.406 -3.764 -1.797 1.00 97.69 198 TRP A C 1
ATOM 1539 O O . TRP A 1 198 ? 13.215 -4.058 -1.706 1.00 97.69 198 TRP A O 1
ATOM 1549 N N . ARG A 1 199 ? 15.358 -4.678 -2.017 1.00 97.56 199 ARG A N 1
ATOM 1550 C CA . ARG A 1 199 ? 15.106 -6.120 -1.968 1.00 97.56 199 ARG A CA 1
ATOM 1551 C C . ARG A 1 199 ? 15.703 -6.737 -0.710 1.00 97.56 199 ARG A C 1
ATOM 1553 O O . ARG A 1 199 ? 16.912 -6.651 -0.511 1.00 97.56 199 ARG A O 1
ATOM 1560 N N . ASP A 1 200 ? 14.883 -7.398 0.098 1.00 97.19 200 ASP A N 1
ATOM 1561 C CA . ASP A 1 200 ? 15.320 -8.214 1.230 1.00 97.19 200 ASP A CA 1
ATOM 1562 C C . ASP A 1 200 ? 15.238 -9.706 0.877 1.00 97.19 200 ASP A C 1
ATOM 1564 O O . ASP A 1 200 ? 14.208 -10.365 1.020 1.00 97.19 200 ASP A O 1
ATOM 1568 N N . THR A 1 201 ? 16.359 -10.243 0.399 1.00 96.50 201 THR A N 1
ATOM 1569 C CA . THR A 1 201 ? 16.494 -11.658 0.012 1.00 96.50 201 THR A CA 1
ATOM 1570 C C . THR A 1 201 ? 16.613 -12.607 1.206 1.00 96.50 201 THR A C 1
ATOM 1572 O O . THR A 1 201 ? 16.603 -13.822 1.019 1.00 96.50 201 THR A O 1
ATOM 1575 N N . SER A 1 202 ? 16.684 -12.092 2.441 1.00 95.75 202 SER A N 1
ATOM 1576 C CA . SER A 1 202 ? 16.614 -12.939 3.637 1.00 95.75 202 SER A CA 1
ATOM 1577 C C . SER A 1 202 ? 15.196 -13.460 3.899 1.00 95.75 202 SER A C 1
ATOM 1579 O O . SER A 1 202 ? 15.031 -14.474 4.575 1.00 95.75 202 SER A O 1
ATOM 1581 N N . ARG A 1 203 ? 14.176 -12.794 3.337 1.00 92.50 203 ARG A N 1
ATOM 1582 C CA . ARG A 1 203 ? 12.752 -13.131 3.495 1.00 92.50 203 ARG A CA 1
ATOM 1583 C C . ARG A 1 203 ? 12.286 -14.222 2.536 1.00 92.50 203 ARG A C 1
ATOM 1585 O O . ARG A 1 203 ? 11.365 -14.959 2.864 1.00 92.50 203 ARG A O 1
ATOM 1592 N N . SER A 1 204 ? 12.899 -14.315 1.356 1.00 95.56 204 SER A N 1
ATOM 1593 C CA . SER A 1 204 ? 12.566 -15.309 0.336 1.00 95.56 204 SER A CA 1
ATOM 1594 C C . SER A 1 204 ? 13.683 -15.430 -0.703 1.00 95.56 204 SER A C 1
ATOM 1596 O O . SER A 1 204 ? 14.371 -14.457 -1.012 1.00 95.56 204 SER A O 1
ATOM 1598 N N . ASN A 1 205 ? 13.831 -16.618 -1.289 1.00 95.25 205 ASN A N 1
ATOM 1599 C CA . ASN A 1 205 ? 14.661 -16.845 -2.475 1.00 95.25 205 ASN A CA 1
ATOM 1600 C C . ASN A 1 205 ? 13.909 -16.569 -3.794 1.00 95.25 205 ASN A C 1
ATOM 1602 O O . ASN A 1 205 ? 14.524 -16.604 -4.861 1.00 95.25 205 ASN A O 1
ATOM 1606 N N . ILE A 1 206 ? 12.603 -16.301 -3.732 1.00 96.19 206 ILE A N 1
ATOM 1607 C CA . ILE A 1 206 ? 11.775 -15.907 -4.872 1.00 96.19 206 ILE A CA 1
ATOM 1608 C C . ILE A 1 206 ? 11.814 -14.385 -4.952 1.00 96.19 206 ILE A C 1
ATOM 1610 O O . ILE A 1 206 ? 11.345 -13.689 -4.052 1.00 96.19 206 ILE A O 1
ATOM 1614 N N . THR A 1 207 ? 12.392 -13.860 -6.033 1.00 95.94 207 THR A N 1
ATOM 1615 C CA . THR A 1 207 ? 12.680 -12.422 -6.185 1.00 95.94 207 THR A CA 1
ATOM 1616 C C . THR A 1 207 ? 11.425 -11.582 -5.984 1.00 95.94 207 THR A C 1
ATOM 1618 O O . THR A 1 207 ? 11.442 -10.524 -5.360 1.00 95.94 207 THR A O 1
ATOM 1621 N N . GLU A 1 208 ? 10.306 -12.076 -6.464 1.00 93.75 208 GLU A N 1
ATOM 1622 C CA . GLU A 1 208 ? 9.031 -11.407 -6.447 1.00 93.75 208 GLU A CA 1
ATOM 1623 C C . GLU A 1 208 ? 8.422 -11.203 -5.047 1.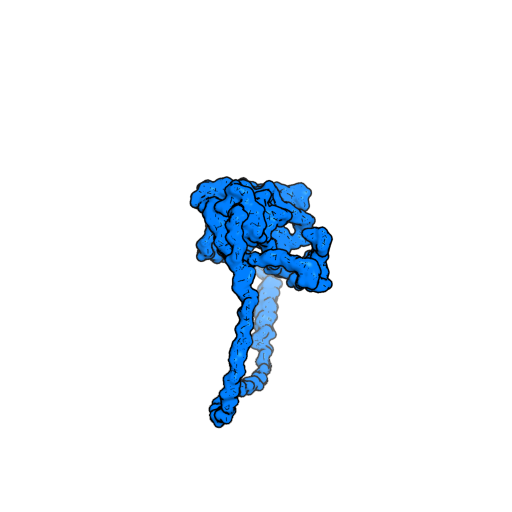00 93.75 208 GLU A C 1
ATOM 1625 O O . GLU A 1 208 ? 7.510 -10.393 -4.898 1.00 93.75 208 GLU A O 1
ATOM 1630 N N . HIS A 1 209 ? 8.939 -11.884 -4.022 1.00 97.06 209 HIS A N 1
ATOM 1631 C CA . HIS A 1 209 ? 8.500 -11.762 -2.627 1.00 97.06 209 HIS A CA 1
ATOM 1632 C C . HIS A 1 209 ? 9.505 -10.991 -1.758 1.00 97.06 209 HIS A C 1
ATOM 1634 O O . HIS A 1 209 ? 9.454 -11.061 -0.534 1.00 97.06 209 HIS A O 1
ATOM 1640 N N . THR A 1 210 ? 10.447 -10.272 -2.379 1.00 97.88 210 THR A N 1
ATOM 1641 C CA . THR A 1 210 ? 11.553 -9.607 -1.662 1.00 97.88 210 THR A CA 1
ATOM 1642 C C . THR A 1 210 ? 11.521 -8.089 -1.733 1.00 97.88 210 THR A C 1
ATOM 1644 O O . THR A 1 210 ? 12.363 -7.460 -1.116 1.00 97.88 210 THR A O 1
ATOM 1647 N N . ALA A 1 211 ? 10.614 -7.486 -2.495 1.00 98.44 211 ALA A N 1
ATOM 1648 C CA . ALA A 1 211 ? 10.536 -6.038 -2.675 1.00 98.44 211 ALA A CA 1
ATOM 1649 C C . ALA A 1 211 ? 9.906 -5.351 -1.453 1.00 98.44 211 ALA A C 1
ATOM 1651 O O . ALA A 1 211 ? 8.807 -5.719 -1.080 1.00 98.44 211 ALA A O 1
ATOM 1652 N N . PHE A 1 212 ? 10.532 -4.339 -0.858 1.00 98.56 212 PHE A N 1
ATOM 1653 C CA . PHE A 1 212 ? 9.986 -3.593 0.285 1.00 98.56 212 PHE A CA 1
ATOM 1654 C C . PHE A 1 212 ? 10.197 -2.091 0.111 1.00 98.56 212 PHE A C 1
ATOM 1656 O O . PHE A 1 212 ? 11.074 -1.660 -0.641 1.00 98.56 212 PHE A O 1
ATOM 1663 N N . MET A 1 213 ? 9.379 -1.300 0.800 1.00 98.44 213 MET A N 1
ATOM 1664 C CA . MET A 1 213 ? 9.418 0.162 0.788 1.00 98.44 213 MET A CA 1
ATOM 1665 C C . MET A 1 213 ? 9.168 0.728 2.191 1.00 98.44 213 MET A C 1
ATOM 1667 O O . MET A 1 213 ? 8.899 -0.012 3.135 1.00 98.44 213 MET A O 1
ATOM 1671 N N . SER A 1 214 ? 9.265 2.050 2.318 1.00 98.38 214 SER A N 1
ATOM 1672 C CA . SER A 1 214 ? 8.957 2.814 3.529 1.00 98.38 214 SER A CA 1
ATOM 1673 C C . SER A 1 214 ? 8.068 3.986 3.143 1.00 98.38 214 SER A C 1
ATOM 1675 O O . SER A 1 214 ? 8.424 4.726 2.226 1.00 98.38 214 SER A O 1
ATOM 1677 N N . THR A 1 215 ? 6.941 4.180 3.824 1.00 97.56 215 THR A N 1
ATOM 1678 C CA . THR A 1 215 ? 6.004 5.264 3.485 1.00 97.56 215 THR A CA 1
ATOM 1679 C C . THR A 1 215 ? 6.657 6.639 3.664 1.00 97.56 215 THR A C 1
ATOM 1681 O O . THR A 1 215 ? 6.554 7.482 2.774 1.00 97.56 215 THR A O 1
ATOM 1684 N N . PHE A 1 216 ? 7.475 6.811 4.710 1.00 96.19 216 PHE A N 1
ATOM 1685 C CA . PHE A 1 216 ? 8.277 8.017 4.934 1.00 96.19 216 PHE A CA 1
ATOM 1686 C C . PHE A 1 216 ? 9.144 8.364 3.718 1.00 96.19 216 PHE A C 1
ATOM 1688 O O . PHE A 1 216 ? 9.099 9.477 3.197 1.00 96.19 216 PHE A O 1
ATOM 1695 N N . LYS A 1 217 ? 9.904 7.383 3.220 1.00 98.00 217 LYS A N 1
ATOM 1696 C CA . LYS A 1 217 ? 10.812 7.594 2.089 1.00 98.00 217 LYS A CA 1
ATOM 1697 C C . LYS A 1 217 ? 10.079 7.743 0.756 1.00 98.00 217 LYS A C 1
ATOM 1699 O O . LYS A 1 217 ? 10.572 8.423 -0.137 1.00 98.00 217 LYS A O 1
ATOM 1704 N N . LEU A 1 218 ? 8.897 7.140 0.614 1.00 98.25 218 LEU A N 1
ATOM 1705 C CA . LEU A 1 218 ? 8.051 7.351 -0.562 1.00 98.25 218 LEU A CA 1
ATOM 1706 C C . LEU A 1 218 ? 7.585 8.804 -0.660 1.00 98.25 218 LEU A C 1
ATOM 1708 O O . LEU A 1 218 ? 7.589 9.359 -1.754 1.00 98.25 218 LEU A O 1
ATOM 1712 N N . ARG A 1 219 ? 7.264 9.454 0.464 1.00 96.50 219 ARG A N 1
ATOM 1713 C CA . ARG A 1 219 ? 6.952 10.893 0.477 1.00 96.50 219 ARG A CA 1
ATOM 1714 C C . ARG A 1 219 ? 8.163 11.747 0.117 1.00 96.50 219 ARG A C 1
ATOM 1716 O O . ARG A 1 219 ? 8.036 12.696 -0.654 1.00 96.50 219 ARG A O 1
ATOM 1723 N N . GLU A 1 220 ? 9.345 11.393 0.623 1.00 96.88 220 GLU A N 1
ATOM 1724 C CA . GLU A 1 220 ? 10.591 12.055 0.221 1.00 96.88 220 GLU A CA 1
ATOM 1725 C C . GLU A 1 220 ? 10.828 11.921 -1.289 1.00 96.88 220 GLU A C 1
ATOM 1727 O O . GLU A 1 220 ? 11.165 12.905 -1.945 1.00 96.88 220 GLU A O 1
ATOM 1732 N N . ASP A 1 221 ? 10.624 10.733 -1.860 1.00 97.56 221 ASP A N 1
ATOM 1733 C CA . ASP A 1 221 ? 10.756 10.500 -3.299 1.00 97.56 221 ASP A CA 1
ATOM 1734 C C . ASP A 1 221 ? 9.706 11.264 -4.109 1.00 97.56 221 ASP A C 1
ATOM 1736 O O . ASP A 1 221 ? 10.063 11.914 -5.087 1.00 97.56 221 ASP A O 1
ATOM 1740 N N . ALA A 1 222 ? 8.446 11.266 -3.673 1.00 97.38 222 ALA A N 1
ATOM 1741 C CA . ALA A 1 222 ? 7.372 12.032 -4.299 1.00 97.38 222 ALA A CA 1
ATOM 1742 C C . ALA A 1 222 ? 7.705 13.532 -4.369 1.00 97.38 222 ALA A C 1
ATOM 1744 O O . ALA A 1 222 ? 7.525 14.159 -5.412 1.00 97.38 222 ALA A O 1
ATOM 1745 N N . SER A 1 223 ? 8.291 14.095 -3.304 1.00 96.81 223 SER A N 1
ATOM 1746 C CA . SER A 1 223 ? 8.697 15.507 -3.284 1.00 96.81 223 SER A CA 1
ATOM 1747 C C . SER A 1 223 ? 9.742 15.860 -4.353 1.00 96.81 223 SER A C 1
ATOM 1749 O O . SER A 1 223 ? 9.753 16.982 -4.856 1.00 96.81 223 SER A O 1
ATOM 1751 N N . LYS A 1 224 ? 10.592 14.902 -4.757 1.00 96.94 224 LYS A N 1
ATOM 1752 C CA . LYS A 1 224 ? 11.614 15.099 -5.804 1.00 96.94 224 LYS A CA 1
ATOM 1753 C C . LYS A 1 224 ? 11.001 15.241 -7.197 1.00 96.94 224 LYS A C 1
ATOM 1755 O O . LYS A 1 224 ? 11.658 15.778 -8.085 1.00 96.94 224 LYS A O 1
ATOM 1760 N N . PHE A 1 225 ? 9.771 14.765 -7.375 1.00 96.56 225 PHE A N 1
ATOM 1761 C CA . PHE A 1 225 ? 8.983 14.886 -8.601 1.00 96.56 225 PHE A CA 1
ATOM 1762 C C . PHE A 1 225 ? 7.915 15.982 -8.508 1.00 96.56 225 PHE A C 1
ATOM 1764 O O . PHE A 1 225 ? 7.034 16.041 -9.356 1.00 96.56 225 PHE A O 1
ATOM 1771 N N . GLU A 1 226 ? 8.001 16.849 -7.491 1.00 96.94 226 GLU A N 1
ATOM 1772 C CA . GLU A 1 226 ? 7.077 17.970 -7.268 1.00 96.94 226 GLU A CA 1
ATOM 1773 C C . GLU A 1 226 ? 5.615 17.542 -7.038 1.00 96.94 226 GLU A C 1
ATOM 1775 O O . GLU A 1 226 ? 4.701 18.361 -7.138 1.00 96.94 226 GLU A O 1
ATOM 1780 N N . TYR A 1 227 ? 5.383 16.274 -6.677 1.00 97.38 227 TYR A N 1
ATOM 1781 C CA . TYR A 1 227 ? 4.059 15.793 -6.294 1.00 97.38 227 TYR A CA 1
ATOM 1782 C C . TYR A 1 227 ? 3.584 16.473 -5.011 1.00 97.38 227 TYR A C 1
ATOM 1784 O O . TYR A 1 227 ? 4.354 16.668 -4.063 1.00 97.38 227 TYR A O 1
ATOM 1792 N N . SER A 1 228 ? 2.287 16.783 -4.950 1.00 96.00 228 SER A N 1
ATOM 1793 C CA . SER A 1 228 ? 1.693 17.316 -3.726 1.00 96.00 228 SER A CA 1
ATOM 1794 C C . SER A 1 228 ? 1.712 16.254 -2.629 1.00 96.00 228 SER A C 1
ATOM 1796 O O . SER A 1 228 ? 1.159 15.165 -2.797 1.00 96.00 228 SER A O 1
ATOM 1798 N N . LEU A 1 229 ? 2.329 16.587 -1.492 1.00 95.00 229 LEU A N 1
ATOM 1799 C CA . LEU A 1 229 ? 2.300 15.766 -0.277 1.00 95.00 229 LEU A CA 1
ATOM 1800 C C . LEU A 1 229 ? 1.089 16.066 0.606 1.00 95.00 229 LEU A C 1
ATOM 1802 O O . LEU A 1 229 ? 0.856 15.350 1.580 1.00 95.00 229 LEU A O 1
ATOM 1806 N N . GLU A 1 230 ? 0.332 17.104 0.262 1.00 92.62 230 GLU A N 1
ATOM 1807 C CA . GLU A 1 230 ? -0.924 17.459 0.906 1.00 92.62 230 GLU A CA 1
ATOM 1808 C C . GLU A 1 230 ? -2.102 17.254 -0.050 1.00 92.62 230 GLU A C 1
ATOM 1810 O O . GLU A 1 230 ? -1.946 17.357 -1.269 1.00 92.62 230 GLU A O 1
ATOM 1815 N N . GLY A 1 231 ? -3.284 16.970 0.489 1.00 85.56 231 GLY A N 1
ATOM 1816 C CA . GLY A 1 231 ? -4.495 16.736 -0.303 1.00 85.56 231 GLY A CA 1
ATOM 1817 C C . GLY A 1 231 ? -5.010 15.312 -0.159 1.00 85.56 231 GLY A C 1
ATOM 1818 O O . GLY A 1 231 ? -4.789 14.699 0.881 1.00 85.56 231 GLY A O 1
ATOM 1819 N N . GLY A 1 232 ? -5.721 14.814 -1.174 1.00 70.50 232 GLY A N 1
ATOM 1820 C CA . GLY A 1 232 ? -6.325 13.482 -1.190 1.00 70.50 232 GLY A CA 1
ATOM 1821 C C . GLY A 1 232 ? -7.204 13.200 0.023 1.00 70.50 232 GLY A C 1
ATOM 1822 O O . GLY A 1 232 ? -6.760 12.671 1.032 1.00 70.50 232 GLY A O 1
ATOM 1823 N N . GLN A 1 233 ? -8.469 13.596 -0.039 1.00 63.69 233 GLN A N 1
ATOM 1824 C CA . GLN A 1 233 ? -9.387 13.423 1.083 1.00 63.69 233 GLN A CA 1
ATOM 1825 C C . GLN A 1 233 ? -10.811 13.244 0.556 1.00 63.69 233 GLN A C 1
ATOM 1827 O O . GLN A 1 233 ? -11.646 14.136 0.686 1.00 63.69 233 GLN A O 1
ATOM 1832 N N . SER A 1 234 ? -11.078 12.108 -0.088 1.00 73.75 234 SER A N 1
ATOM 1833 C CA . SER A 1 234 ? -12.444 11.667 -0.394 1.00 73.75 234 SER A CA 1
ATOM 1834 C C . SER A 1 234 ? -13.075 11.161 0.907 1.00 73.75 234 SER A C 1
ATOM 1836 O O . SER A 1 234 ? -12.732 10.055 1.329 1.00 73.75 234 SER A O 1
ATOM 1838 N N . PRO A 1 235 ? -13.941 11.936 1.591 1.00 81.12 235 PRO A N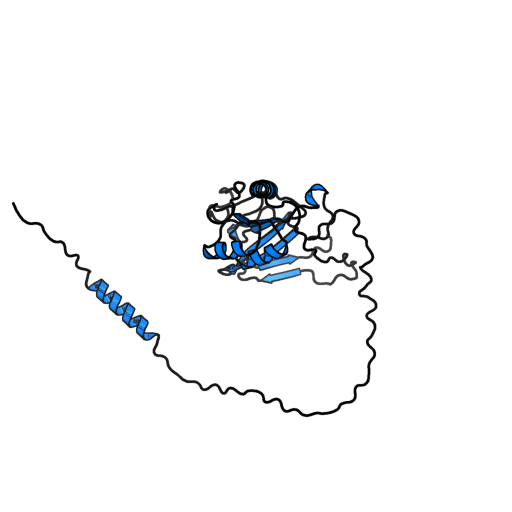 1
ATOM 1839 C CA . PRO A 1 235 ? -14.388 11.553 2.917 1.00 81.12 235 PRO A CA 1
ATOM 1840 C C . PRO A 1 235 ? -15.297 10.332 2.847 1.00 81.12 235 PRO A C 1
ATOM 1842 O O . PRO A 1 235 ? -16.286 10.310 2.106 1.00 81.12 235 PRO A O 1
ATOM 1845 N N . LEU A 1 236 ? -14.983 9.329 3.660 1.00 88.88 236 LEU A N 1
ATOM 1846 C CA . LEU A 1 236 ? -15.913 8.257 3.966 1.00 88.88 236 LEU A CA 1
ATOM 1847 C C . LEU A 1 236 ? -16.912 8.728 5.026 1.00 88.88 236 LEU A C 1
ATOM 1849 O O . LEU A 1 236 ? -16.661 9.649 5.806 1.00 88.88 236 LEU A O 1
ATOM 1853 N N . ARG A 1 237 ? -18.088 8.101 5.028 1.00 89.62 237 ARG A N 1
ATOM 1854 C CA . ARG A 1 237 ? -19.121 8.358 6.032 1.00 89.62 237 ARG A CA 1
ATOM 1855 C C . ARG A 1 237 ? -18.949 7.374 7.176 1.00 89.62 237 ARG A C 1
ATOM 1857 O O . ARG A 1 237 ? -18.911 6.168 6.943 1.00 89.62 237 ARG A O 1
ATOM 1864 N N . PHE A 1 238 ? -18.914 7.894 8.394 1.00 89.31 238 PHE A N 1
ATOM 1865 C CA . PHE A 1 238 ? -18.799 7.098 9.609 1.00 89.31 238 PHE A CA 1
ATOM 1866 C C . PHE A 1 238 ? -20.052 7.238 10.458 1.00 89.31 238 PHE A C 1
ATOM 1868 O O . PHE A 1 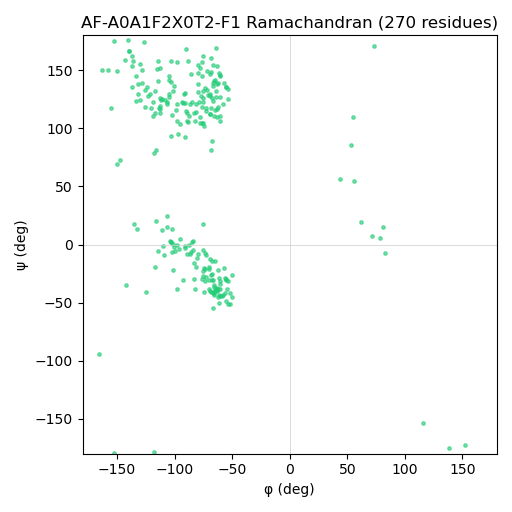238 ? -20.727 8.268 10.442 1.00 89.31 238 PHE A O 1
ATOM 1875 N N . LYS A 1 239 ? -20.342 6.184 11.213 1.00 88.81 239 LYS A N 1
ATOM 1876 C CA . LYS A 1 239 ? -21.335 6.189 12.281 1.00 88.81 239 LYS A CA 1
ATOM 1877 C C . LYS A 1 239 ? -20.622 5.980 13.607 1.00 88.81 239 LYS A C 1
ATOM 1879 O O . LYS A 1 239 ? -19.532 5.417 13.643 1.00 88.81 239 LYS A O 1
ATOM 1884 N N . ILE A 1 240 ? -21.270 6.395 14.684 1.00 87.12 240 ILE A N 1
ATOM 1885 C CA . ILE A 1 240 ? -20.829 6.049 16.033 1.00 87.12 240 ILE A CA 1
ATOM 1886 C C . ILE A 1 240 ? -21.056 4.551 16.242 1.00 87.12 240 ILE A C 1
ATOM 1888 O O . ILE A 1 240 ? -22.016 3.980 15.709 1.00 87.12 240 ILE A O 1
ATOM 1892 N N . ASP A 1 241 ? -20.174 3.922 17.012 1.00 84.88 241 ASP A N 1
ATOM 1893 C CA . ASP A 1 241 ? -20.325 2.522 17.382 1.00 84.88 241 ASP A CA 1
ATOM 1894 C C . ASP A 1 241 ? -21.674 2.259 18.049 1.00 84.88 241 ASP A C 1
ATOM 1896 O O . ASP A 1 241 ? -22.127 2.992 18.932 1.00 84.88 241 ASP A O 1
ATOM 1900 N N . ALA A 1 242 ? -22.306 1.163 17.631 1.00 87.25 242 ALA A N 1
ATOM 1901 C CA . ALA A 1 242 ? -23.535 0.700 18.249 1.00 87.25 242 ALA A CA 1
ATOM 1902 C C . ALA A 1 242 ? -23.263 0.263 19.695 1.00 87.25 242 ALA A C 1
ATOM 1904 O O . ALA A 1 242 ? -22.251 -0.390 19.988 1.00 87.25 242 ALA A O 1
ATOM 1905 N N . VAL A 1 243 ? -24.198 0.578 20.589 1.00 88.75 243 VAL A N 1
ATOM 1906 C CA . VAL A 1 243 ? -24.204 0.038 21.952 1.00 88.75 243 VAL A CA 1
ATOM 1907 C C . VAL A 1 243 ? -24.384 -1.481 21.922 1.00 88.75 243 VAL A C 1
ATOM 1909 O O . VAL A 1 243 ? -24.974 -2.029 20.993 1.00 88.75 243 VAL A O 1
ATOM 1912 N N . ASP A 1 244 ? -23.896 -2.178 22.950 1.00 86.69 244 ASP A N 1
ATOM 1913 C CA . ASP A 1 244 ? -23.865 -3.648 22.982 1.00 86.69 244 ASP A CA 1
ATOM 1914 C C . ASP A 1 244 ? -25.226 -4.327 22.778 1.00 86.69 244 ASP A C 1
ATOM 1916 O O . ASP A 1 244 ? -25.262 -5.454 22.277 1.00 86.69 244 ASP A O 1
ATOM 1920 N N . SER A 1 245 ? -26.326 -3.671 23.167 1.00 89.62 245 SER A N 1
ATOM 1921 C CA . SER A 1 245 ? -27.694 -4.170 22.971 1.00 89.62 245 SER A CA 1
ATOM 1922 C C . SER A 1 245 ? -28.127 -4.196 21.508 1.00 89.62 245 SER A C 1
ATOM 1924 O O . SER A 1 245 ? -28.978 -5.007 21.151 1.00 89.62 245 SER A O 1
ATOM 1926 N N . ASP A 1 246 ? -27.530 -3.338 20.683 1.00 89.94 246 ASP A N 1
ATOM 1927 C CA . ASP A 1 246 ? -27.929 -3.101 19.294 1.00 89.94 246 ASP A CA 1
ATOM 1928 C C . ASP A 1 246 ? -26.983 -3.816 18.312 1.00 89.94 246 ASP A C 1
ATOM 1930 O O . ASP A 1 246 ? -27.222 -3.851 17.104 1.00 89.94 246 ASP A O 1
ATOM 1934 N N . ARG A 1 247 ? -25.892 -4.413 18.819 1.00 87.44 247 ARG A N 1
ATOM 1935 C CA . ARG A 1 247 ? -24.953 -5.216 18.026 1.00 87.44 247 ARG A CA 1
ATOM 1936 C C . ARG A 1 247 ? -25.574 -6.571 17.670 1.00 87.44 247 ARG A C 1
ATOM 1938 O O . ARG A 1 247 ? -26.131 -7.264 18.522 1.00 87.44 247 ARG A O 1
ATOM 1945 N N . GLY A 1 248 ? -25.435 -6.968 16.404 1.00 88.00 248 GLY A N 1
ATOM 1946 C CA . GLY A 1 248 ? -25.897 -8.264 15.903 1.00 88.00 248 GLY A CA 1
ATOM 1947 C C . GLY A 1 248 ? -25.177 -9.463 16.538 1.00 88.00 248 GLY A C 1
ATOM 1948 O O . GLY A 1 248 ? -24.170 -9.326 17.227 1.00 88.00 248 GLY A O 1
ATOM 1949 N N . GLY A 1 249 ? -25.706 -10.665 16.295 1.00 90.75 249 GLY A N 1
ATOM 1950 C CA . GLY A 1 249 ? -25.163 -11.916 16.843 1.00 90.75 249 GLY A CA 1
ATOM 1951 C C . GLY A 1 249 ? -24.124 -12.628 15.970 1.00 90.75 249 GLY A C 1
ATOM 1952 O O . GLY A 1 249 ? -23.646 -13.685 16.369 1.00 90.75 249 GLY A O 1
ATOM 1953 N N . ILE A 1 250 ? -23.809 -12.103 14.783 1.00 92.31 250 ILE A N 1
ATOM 1954 C CA . ILE A 1 250 ? -22.815 -12.696 13.877 1.00 92.31 250 ILE A CA 1
ATOM 1955 C C . ILE A 1 250 ? -21.419 -12.326 14.383 1.00 92.31 250 ILE A C 1
ATOM 1957 O O . ILE A 1 250 ? -21.117 -11.144 14.534 1.00 92.31 250 ILE A O 1
ATOM 1961 N N . SER A 1 251 ? -20.591 -13.336 14.651 1.00 93.19 251 SER A N 1
ATOM 1962 C CA . SER A 1 251 ? -19.238 -13.185 15.201 1.00 93.19 251 SER A CA 1
ATOM 1963 C C . SER A 1 251 ? -18.127 -13.491 14.208 1.00 93.19 251 SER A C 1
ATOM 1965 O O . SER A 1 251 ? -16.968 -13.259 14.522 1.00 93.19 251 SER A O 1
ATOM 1967 N N . ASP A 1 252 ? -18.442 -14.032 13.039 1.00 96.00 252 ASP A N 1
ATOM 1968 C CA . ASP A 1 252 ? -17.440 -14.397 12.050 1.00 96.00 252 ASP A CA 1
ATOM 1969 C C . ASP A 1 252 ? -17.993 -14.299 10.632 1.00 96.00 252 ASP A C 1
ATOM 1971 O O . ASP A 1 252 ? -19.189 -14.482 10.387 1.00 96.00 252 ASP A O 1
ATOM 1975 N N . ILE A 1 253 ? -17.101 -13.981 9.698 1.00 96.75 253 ILE A N 1
ATOM 1976 C CA . ILE A 1 253 ? -17.354 -14.064 8.265 1.00 96.75 253 ILE A CA 1
ATOM 1977 C C . ILE A 1 253 ? -16.175 -14.754 7.585 1.00 96.75 253 ILE A C 1
ATOM 1979 O O . ILE A 1 253 ? -15.015 -14.580 7.962 1.00 96.75 253 ILE A O 1
ATOM 1983 N N . VAL A 1 254 ? -16.483 -15.520 6.543 1.00 97.62 254 VAL A N 1
ATOM 1984 C CA . VAL A 1 254 ? -15.490 -16.219 5.727 1.00 97.62 254 VAL A CA 1
ATOM 1985 C C . VAL A 1 254 ? -15.658 -15.786 4.283 1.00 97.62 254 VAL A C 1
ATOM 1987 O O . VAL A 1 254 ? -16.751 -15.888 3.723 1.00 97.62 254 VAL A O 1
ATOM 1990 N N . ILE A 1 255 ? -14.566 -15.350 3.665 1.00 97.44 255 ILE A N 1
ATOM 1991 C CA . ILE A 1 255 ? -14.521 -14.987 2.251 1.00 97.44 255 ILE A CA 1
ATOM 1992 C C . ILE A 1 255 ? -13.632 -15.990 1.521 1.00 97.44 255 ILE A C 1
ATOM 1994 O O . ILE A 1 255 ? -12.432 -16.091 1.770 1.00 97.44 255 ILE A O 1
ATOM 1998 N N . ASN A 1 256 ? -14.231 -16.737 0.593 1.00 96.56 256 ASN A N 1
ATOM 1999 C CA . ASN A 1 256 ? -13.511 -17.651 -0.290 1.00 96.56 256 ASN A CA 1
ATOM 2000 C C . ASN A 1 256 ? -13.263 -16.951 -1.628 1.00 96.56 256 ASN A C 1
ATOM 2002 O O . ASN A 1 256 ? -14.135 -16.955 -2.496 1.00 96.56 256 ASN A O 1
ATOM 2006 N N . PHE A 1 257 ? -12.092 -16.336 -1.792 1.00 96.06 257 PHE A N 1
ATOM 2007 C CA . PHE A 1 257 ? -11.767 -15.600 -3.016 1.00 96.06 257 PHE A CA 1
ATOM 2008 C C . PHE A 1 257 ? -11.577 -16.511 -4.234 1.00 96.06 257 PHE A C 1
ATOM 2010 O O . PHE A 1 257 ? -11.978 -16.163 -5.344 1.00 96.06 257 PHE A O 1
ATOM 2017 N N . SER A 1 258 ? -10.924 -17.657 -4.041 1.00 95.00 258 SER A N 1
ATOM 2018 C CA . SER A 1 258 ? -10.478 -18.512 -5.144 1.00 95.00 258 SER A CA 1
ATOM 2019 C C . SER A 1 258 ? -10.083 -19.914 -4.658 1.00 95.00 258 SER A C 1
ATOM 2021 O O . SER A 1 258 ? -10.934 -20.790 -4.543 1.00 95.00 258 SER A O 1
ATOM 2023 N N . HIS A 1 259 ? -8.797 -20.135 -4.373 1.00 93.81 259 HIS A N 1
ATOM 2024 C CA . HIS A 1 259 ? -8.240 -21.370 -3.822 1.00 93.81 259 HIS A CA 1
ATOM 2025 C C . HIS A 1 259 ? -8.288 -21.327 -2.294 1.00 93.81 259 HIS A C 1
ATOM 2027 O O . HIS A 1 259 ? -8.245 -20.244 -1.711 1.00 93.81 259 HIS A O 1
ATOM 2033 N N . ASP A 1 260 ? -8.259 -22.487 -1.636 1.00 95.62 260 ASP A N 1
ATOM 2034 C CA . ASP A 1 260 ? -8.281 -22.578 -0.164 1.00 95.62 260 ASP A CA 1
ATOM 2035 C C . ASP A 1 260 ? -7.161 -21.765 0.510 1.00 95.62 260 ASP A C 1
ATOM 2037 O O . ASP A 1 260 ? -7.331 -21.241 1.607 1.00 95.62 260 ASP A O 1
ATOM 2041 N N . THR A 1 261 ? -6.018 -21.589 -0.159 1.00 96.38 261 THR A N 1
ATOM 2042 C CA . THR A 1 261 ? -4.896 -20.771 0.334 1.00 96.38 261 THR A CA 1
ATOM 2043 C C . THR A 1 261 ? -5.185 -19.263 0.372 1.00 96.38 261 THR A C 1
ATOM 2045 O O . THR A 1 261 ? -4.408 -18.501 0.954 1.00 96.38 261 THR A O 1
ATOM 2048 N N . TYR A 1 262 ? -6.275 -18.827 -0.258 1.00 97.00 262 TYR A N 1
ATOM 2049 C CA . TYR A 1 262 ? -6.788 -17.455 -0.295 1.00 97.00 262 TYR A CA 1
ATOM 2050 C C . TYR A 1 262 ? -8.164 -17.343 0.376 1.00 97.00 262 TYR A C 1
ATOM 2052 O O . TYR A 1 262 ? -8.912 -16.407 0.117 1.00 97.00 262 TYR A O 1
ATOM 2060 N N . ARG A 1 263 ? -8.520 -18.303 1.232 1.00 97.25 263 ARG A N 1
ATOM 2061 C CA . ARG A 1 263 ? -9.635 -18.158 2.165 1.00 97.25 263 ARG A CA 1
ATOM 2062 C C . ARG A 1 263 ? -9.253 -17.149 3.252 1.00 97.25 263 ARG A C 1
ATOM 2064 O O . ARG A 1 263 ? -8.197 -17.297 3.865 1.00 97.25 263 ARG A O 1
ATOM 2071 N N . ALA A 1 264 ? -10.105 -16.153 3.477 1.00 96.81 264 ALA A N 1
ATOM 2072 C CA . ALA A 1 264 ? -9.940 -15.146 4.519 1.00 96.81 264 ALA A CA 1
ATOM 2073 C C . ALA A 1 264 ? -11.018 -15.320 5.595 1.00 96.81 264 ALA A C 1
ATOM 2075 O O . ALA A 1 264 ? -12.213 -15.326 5.291 1.00 96.81 264 ALA A O 1
ATOM 2076 N N . ASP A 1 265 ? -10.575 -15.466 6.840 1.00 97.19 265 ASP A N 1
ATOM 2077 C CA . ASP A 1 265 ? -11.417 -15.559 8.028 1.00 97.19 265 ASP A CA 1
ATOM 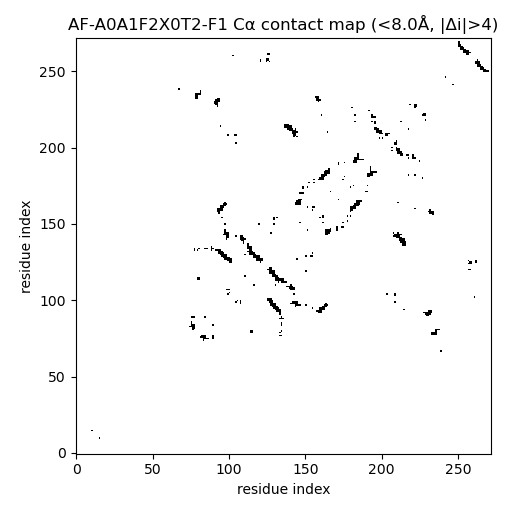2078 C C . ASP A 1 265 ? -11.359 -14.244 8.795 1.00 97.19 265 ASP A C 1
ATOM 2080 O O . ASP A 1 265 ? -10.272 -13.751 9.099 1.00 97.19 265 ASP A O 1
ATOM 2084 N N . PHE A 1 266 ? -12.520 -13.700 9.138 1.00 96.88 266 PHE A N 1
ATOM 2085 C CA . PHE A 1 266 ? -12.628 -12.546 10.017 1.00 96.88 266 PHE A CA 1
ATOM 2086 C C . PHE A 1 266 ? -13.454 -12.954 11.223 1.00 96.88 266 PHE A C 1
ATOM 2088 O O . PHE A 1 266 ? -14.628 -13.287 11.085 1.00 96.88 266 PHE A O 1
ATOM 2095 N N . GLU A 1 267 ? -12.832 -12.912 12.393 1.00 95.88 267 GLU A N 1
ATOM 2096 C CA . GLU A 1 267 ? -13.470 -13.189 13.675 1.00 95.88 267 GLU A CA 1
ATOM 2097 C C . GLU A 1 267 ? -13.614 -11.871 14.436 1.00 95.88 267 GLU A C 1
ATOM 2099 O O . GLU A 1 267 ? -12.647 -11.134 14.633 1.00 95.88 267 GLU A O 1
ATOM 2104 N N . TYR A 1 268 ? -14.839 -11.553 14.833 1.00 92.38 268 TYR A N 1
ATOM 2105 C CA . TYR A 1 268 ? -15.158 -10.380 15.624 1.00 92.38 268 TYR A CA 1
ATOM 2106 C C . TYR A 1 268 ? -14.876 -10.660 17.101 1.00 92.38 268 TYR A C 1
ATOM 2108 O O . TYR A 1 268 ? -15.549 -11.476 17.739 1.00 92.38 268 TYR A O 1
ATOM 2116 N N . ASP A 1 269 ? -13.897 -9.951 17.660 1.00 88.88 269 ASP A N 1
ATOM 2117 C CA . ASP A 1 269 ? -13.654 -9.944 19.096 1.00 88.88 269 ASP A CA 1
ATOM 2118 C C . ASP A 1 269 ? -14.605 -8.952 19.767 1.00 88.88 269 ASP A C 1
ATOM 2120 O O . ASP A 1 269 ? -14.438 -7.747 19.661 1.00 88.88 269 ASP A O 1
ATOM 2124 N N . ARG A 1 270 ? -15.619 -9.457 20.471 1.00 83.88 270 ARG A N 1
ATOM 2125 C CA . ARG A 1 270 ? -16.597 -8.608 21.167 1.00 83.88 270 ARG A CA 1
ATOM 2126 C C . ARG A 1 270 ? -16.010 -7.886 22.387 1.00 83.88 270 ARG A C 1
ATOM 2128 O O . ARG A 1 270 ? -16.642 -6.963 22.895 1.00 83.88 270 ARG A O 1
ATOM 2135 N N . ALA A 1 271 ? -14.881 -8.353 22.920 1.00 82.44 271 ALA A N 1
ATOM 2136 C CA . ALA A 1 271 ? -14.279 -7.778 24.119 1.00 82.44 271 ALA A CA 1
ATOM 2137 C C . ALA A 1 271 ? -13.414 -6.541 23.831 1.00 82.44 271 ALA A C 1
ATOM 2139 O O . ALA A 1 271 ? -13.094 -5.818 24.777 1.00 82.44 271 ALA A O 1
ATOM 2140 N N . ASN A 1 272 ? -13.042 -6.320 22.566 1.00 65.00 272 ASN A N 1
ATOM 2141 C CA . ASN A 1 272 ? -12.190 -5.228 22.092 1.00 65.00 272 ASN A CA 1
ATOM 2142 C C . ASN A 1 272 ? -12.859 -4.467 20.937 1.00 65.00 272 ASN A C 1
ATOM 2144 O O . ASN A 1 272 ? -12.326 -3.391 20.596 1.00 65.00 272 ASN A O 1
#